Protein AF-A0AA88HV60-F1 (afdb_monomer_lite)

Sequence (244 aa):
MTLCMKKEEFLSCKTNKGRFLKLLGNHLEAVGFRIFHSEGDADVLIVEKAVEAASLTDTFVVADDTDILVLLISRSDSRSGRLYFSPEAKFGGTSSAWDISEMKQKLGTDVSNLIPFCHAVLGCDTTSHLYGIGKGKAVQLLLSNKSFRNSAAIFGDKLASLDDIVAAGERALLILYGCPDVSNLDTARKLIFHRKVSTATTFVHPQELPPTQAAAKYHSLRVYCQVQIWLGNPVDPLRLGWKL

pLDDT: mean 92.8, std 6.53, range [61.22, 98.62]

Foldseek 3Di:
DDDPDDPVVQCVDPVSVVVVVVVVCVVCVVVPDDDDDDPDDCLLVLLVVQLVVQQPDAGEDEAPDPSNLLLNLQPHDLPGHWYWYWYDADVPGDIDIDTSSVVCVVLDNLLSNLSLLLDLLCDDPQFDHQPPFDSVLLSVCCVPPPLLSVLSVLLLDPPRDLVSLLVSLQCNLCVSLVNNPDPGQVRQQVVVVVVCVVPDPDDDDSSNGRDHSVVSSLRSLSSSQSSCVSVVNHDDCVVSVDDD

Organism: Artemia franciscana (NCBI:txid6661)

Radius of gyration: 21.0 Å; chains: 1; bounding box: 50×50×53 Å

Structure (mmCIF, N/CA/C/O backbone):
data_AF-A0AA88HV60-F1
#
_entry.id   AF-A0AA88HV60-F1
#
loop_
_atom_site.group_PDB
_atom_site.id
_atom_site.type_symbol
_atom_site.label_atom_id
_atom_site.label_alt_id
_atom_site.label_comp_id
_atom_site.label_asym_id
_atom_site.label_entity_id
_atom_site.label_seq_id
_atom_site.pdbx_PDB_ins_code
_atom_site.Cartn_x
_atom_site.Cartn_y
_atom_site.Cartn_z
_atom_site.occupancy
_atom_site.B_iso_or_equiv
_atom_site.auth_seq_id
_atom_site.auth_comp_id
_atom_site.auth_asym_id
_atom_site.auth_atom_id
_atom_site.pdbx_PDB_model_num
ATOM 1 N N . MET A 1 1 ? -11.666 -26.366 26.605 1.00 61.22 1 MET A N 1
ATOM 2 C CA . MET A 1 1 ? -11.814 -27.171 25.373 1.00 61.22 1 MET A CA 1
ATOM 3 C C . MET A 1 1 ? -10.418 -27.541 24.912 1.00 61.22 1 MET A C 1
ATOM 5 O O . MET A 1 1 ? -9.628 -26.638 24.679 1.00 61.22 1 MET A O 1
ATOM 9 N N . THR A 1 2 ? -10.091 -28.828 24.860 1.00 76.38 2 THR A N 1
ATOM 10 C CA . THR A 1 2 ? -8.770 -29.290 24.407 1.00 76.38 2 THR A CA 1
ATOM 11 C C . THR A 1 2 ? -8.864 -29.607 22.920 1.00 76.38 2 THR A C 1
ATOM 13 O O . THR A 1 2 ? -9.743 -30.364 22.516 1.00 76.38 2 THR A O 1
ATOM 16 N N . LEU A 1 3 ? -8.013 -28.991 22.097 1.00 77.38 3 LEU A N 1
ATOM 17 C CA . LEU A 1 3 ? -7.958 -29.283 20.664 1.00 77.38 3 LEU A CA 1
ATOM 18 C C . LEU A 1 3 ? -7.313 -30.659 20.450 1.00 77.38 3 LEU A C 1
ATOM 20 O O . LEU A 1 3 ? -6.218 -30.909 20.943 1.00 77.38 3 LEU A O 1
ATOM 24 N N . CYS A 1 4 ? -7.975 -31.539 19.697 1.00 86.50 4 CYS A N 1
ATOM 25 C CA . CYS A 1 4 ? -7.445 -32.860 19.328 1.00 86.50 4 CYS A CA 1
ATOM 26 C C . CYS A 1 4 ? -6.566 -32.834 18.061 1.00 86.50 4 CYS A C 1
ATOM 28 O O . CYS A 1 4 ? -6.194 -33.885 17.552 1.00 86.50 4 CYS A O 1
ATOM 30 N N . MET A 1 5 ? -6.267 -31.647 17.532 1.00 90.62 5 MET A N 1
ATOM 31 C CA . MET A 1 5 ? -5.465 -31.426 16.325 1.00 90.62 5 MET A CA 1
ATOM 32 C C . MET A 1 5 ? -4.491 -30.268 16.546 1.00 90.62 5 MET A C 1
ATOM 34 O O . MET A 1 5 ? -4.629 -29.509 17.512 1.00 90.62 5 MET A O 1
ATOM 38 N N . LYS A 1 6 ? -3.517 -30.112 15.645 1.00 92.94 6 LYS A N 1
ATOM 39 C CA . LYS A 1 6 ? -2.559 -29.000 15.709 1.00 92.94 6 LYS A CA 1
ATOM 40 C C . LYS A 1 6 ? -3.267 -27.660 15.497 1.00 92.94 6 LYS A C 1
ATOM 42 O O . LYS A 1 6 ? -4.254 -27.571 14.764 1.00 92.94 6 LYS A O 1
ATOM 47 N N . LYS A 1 7 ? -2.744 -26.602 16.122 1.00 90.06 7 LYS A N 1
ATOM 48 C CA . LYS A 1 7 ? -3.296 -25.241 16.029 1.00 90.06 7 LYS A CA 1
ATOM 49 C C . LYS A 1 7 ? -3.367 -24.766 14.577 1.00 90.06 7 LYS A C 1
ATOM 51 O O . LYS A 1 7 ? -4.380 -24.208 14.164 1.00 90.06 7 LYS A O 1
ATOM 56 N N . GLU A 1 8 ? -2.309 -24.996 13.810 1.00 91.94 8 GLU A N 1
ATOM 57 C CA . GLU A 1 8 ? -2.184 -24.552 12.420 1.00 91.94 8 GLU A CA 1
ATOM 58 C C . GLU A 1 8 ? -3.242 -25.225 11.540 1.00 91.94 8 GLU A C 1
ATOM 60 O O . GLU A 1 8 ? -3.919 -24.565 10.756 1.00 91.94 8 GLU A O 1
ATOM 65 N N . GLU A 1 9 ? -3.448 -26.528 11.739 1.00 91.50 9 GLU A N 1
ATOM 66 C CA . GLU A 1 9 ? -4.464 -27.311 11.036 1.00 91.50 9 GLU A CA 1
ATOM 67 C C . GLU A 1 9 ? -5.875 -26.815 11.376 1.00 91.50 9 GLU A C 1
ATOM 69 O O . GLU A 1 9 ? -6.673 -26.534 10.479 1.00 91.50 9 GLU A O 1
ATOM 74 N N . PHE A 1 10 ? -6.156 -26.588 12.662 1.00 92.38 10 PHE A N 1
ATOM 75 C CA . PHE A 1 10 ? -7.434 -26.041 13.107 1.00 92.38 10 PHE A CA 1
ATOM 76 C C . PHE A 1 10 ? -7.733 -24.669 12.483 1.00 92.38 10 PHE A C 1
ATOM 78 O O . PHE A 1 10 ? -8.837 -24.453 11.980 1.00 92.38 10 PHE A O 1
ATOM 85 N N . LEU A 1 11 ? -6.758 -23.753 12.492 1.00 90.56 11 LEU A N 1
ATOM 86 C CA . LEU A 1 11 ? -6.916 -22.386 11.982 1.00 90.56 11 LEU A CA 1
ATOM 87 C C . LEU A 1 11 ? -6.928 -22.303 10.449 1.00 90.56 11 LEU A C 1
ATOM 89 O O . LEU A 1 11 ? -7.475 -21.342 9.906 1.00 90.56 11 LEU A O 1
ATOM 93 N N . SER A 1 12 ? -6.379 -23.301 9.751 1.00 90.94 12 SER A N 1
ATOM 94 C CA . SER A 1 12 ? -6.452 -23.397 8.287 1.00 90.94 12 SER A CA 1
ATOM 95 C C . SER A 1 12 ? -7.867 -23.717 7.778 1.00 90.94 12 SER A C 1
ATOM 97 O O . SER A 1 12 ? -8.246 -23.321 6.674 1.00 90.94 12 SER A O 1
ATOM 99 N N . CYS A 1 13 ? -8.693 -24.379 8.596 1.00 93.06 13 CYS A N 1
ATOM 100 C CA . CYS A 1 13 ? -10.084 -24.670 8.266 1.00 93.06 13 CYS A CA 1
ATOM 101 C C . CYS A 1 13 ? -10.966 -23.426 8.463 1.00 93.06 13 CYS A C 1
ATOM 103 O O . CYS A 1 13 ? -11.217 -22.997 9.593 1.00 93.06 13 CYS A O 1
ATOM 105 N N . LYS A 1 14 ? -11.509 -22.878 7.364 1.00 91.12 14 LYS A N 1
ATOM 106 C CA . LYS A 1 14 ? -12.358 -21.667 7.372 1.00 91.12 14 LYS A CA 1
ATOM 107 C C . LYS A 1 14 ? -13.525 -21.757 8.363 1.00 91.12 14 LYS A C 1
ATOM 109 O O . LYS A 1 14 ? -13.780 -20.807 9.098 1.00 91.12 14 LYS A O 1
ATOM 114 N N . THR A 1 15 ? -14.206 -22.903 8.428 1.00 93.38 15 THR A N 1
ATOM 115 C CA . THR A 1 15 ? -15.338 -23.115 9.346 1.00 93.38 15 THR A CA 1
ATOM 116 C C . THR A 1 15 ? -14.897 -23.109 10.809 1.00 93.38 15 THR A C 1
ATOM 118 O O . THR A 1 15 ? -15.552 -22.484 11.643 1.00 93.38 15 THR A O 1
ATOM 121 N N . ASN A 1 16 ? -13.782 -23.771 11.128 1.00 92.81 16 ASN A N 1
ATOM 122 C CA . ASN A 1 16 ? -13.236 -23.809 12.486 1.00 92.81 16 ASN A CA 1
ATOM 123 C C . ASN A 1 16 ? -12.757 -22.426 12.924 1.00 92.81 16 ASN A C 1
ATOM 125 O O . ASN A 1 16 ? -13.133 -21.970 14.004 1.00 92.81 16 ASN A O 1
ATOM 129 N N . LYS A 1 17 ? -12.010 -21.729 12.058 1.00 91.19 17 LYS A N 1
ATOM 130 C CA . LYS A 1 17 ? -11.569 -20.348 12.282 1.00 91.19 17 LYS A CA 1
ATOM 131 C C . LYS A 1 17 ? -12.760 -19.426 12.547 1.00 91.19 17 LYS A C 1
ATOM 133 O O . LYS A 1 17 ? -12.764 -18.728 13.554 1.00 91.19 17 LYS A O 1
ATOM 138 N N . GLY A 1 18 ? -13.804 -19.481 11.716 1.00 91.81 18 GLY A N 1
ATOM 139 C CA . GLY A 1 18 ? -15.013 -18.670 11.902 1.00 91.81 18 GLY A CA 1
ATOM 140 C C . GLY A 1 18 ? -15.737 -18.954 13.223 1.00 91.81 18 GLY A C 1
ATOM 141 O O . GLY A 1 18 ? -16.092 -18.028 13.951 1.00 91.81 18 GLY A O 1
ATOM 142 N N . ARG A 1 19 ? -15.905 -20.233 13.588 1.00 93.19 19 ARG A N 1
ATOM 143 C CA . ARG A 1 19 ? -16.505 -20.623 14.879 1.00 93.19 19 ARG A CA 1
ATOM 144 C C . ARG A 1 19 ? -15.676 -20.143 16.067 1.00 93.19 19 ARG A C 1
ATOM 146 O O . ARG A 1 19 ? -16.245 -19.662 17.042 1.00 93.19 19 ARG A O 1
ATOM 153 N N . PHE A 1 20 ? -14.355 -20.263 15.980 1.00 93.31 20 PHE A N 1
ATOM 154 C CA . PHE A 1 20 ? -13.443 -19.803 17.020 1.00 93.31 20 PHE A CA 1
ATOM 155 C C . PHE A 1 20 ? -13.500 -18.285 17.201 1.00 93.31 20 PHE A C 1
ATOM 157 O O . PHE A 1 20 ? -13.645 -17.829 18.330 1.00 93.31 20 PHE A O 1
ATOM 164 N N . LEU A 1 21 ? -13.466 -17.512 16.110 1.00 93.31 21 LEU A N 1
ATOM 165 C CA . LEU A 1 21 ? -13.577 -16.051 16.165 1.00 93.31 21 LEU A CA 1
ATOM 166 C C . LEU A 1 21 ? -14.895 -15.603 16.806 1.00 93.31 21 LEU A C 1
ATOM 168 O O . LEU A 1 21 ? -14.885 -14.702 17.639 1.00 93.31 21 LEU A O 1
ATOM 172 N N . LYS A 1 22 ? -16.013 -16.268 16.486 1.00 94.56 22 LYS A N 1
ATOM 173 C CA . LYS A 1 22 ? -17.309 -15.994 17.124 1.00 94.56 22 LYS A CA 1
ATOM 174 C C . LYS A 1 22 ? -17.298 -16.324 18.618 1.00 94.56 22 LYS A C 1
ATOM 176 O O . LYS A 1 22 ? -17.794 -15.548 19.423 1.00 94.56 22 LYS A O 1
ATOM 181 N N . LEU A 1 23 ? -16.729 -17.470 18.997 1.00 95.62 23 LEU A N 1
ATOM 182 C CA . LEU A 1 23 ? -16.621 -17.868 20.402 1.00 95.62 23 LEU A CA 1
ATOM 183 C C . LEU A 1 23 ? -15.760 -16.882 21.203 1.00 95.62 23 LEU A C 1
ATOM 185 O O . LEU A 1 23 ? -16.156 -16.485 22.296 1.00 95.62 23 LEU A O 1
ATOM 189 N N . LEU A 1 24 ? -14.609 -16.482 20.656 1.00 95.62 24 LEU A N 1
ATOM 190 C CA . LEU A 1 24 ? -13.718 -15.505 21.277 1.00 95.62 24 LEU A CA 1
ATOM 191 C C . LEU A 1 24 ? -14.393 -14.133 21.391 1.00 95.62 24 LEU A C 1
ATOM 193 O O . LEU A 1 24 ? -14.353 -13.539 22.463 1.00 95.62 24 LEU A O 1
ATOM 197 N N . GLY A 1 25 ? -15.055 -13.672 20.325 1.00 96.38 25 GLY A N 1
ATOM 198 C CA . GLY A 1 25 ? -15.815 -12.421 20.320 1.00 96.38 25 GLY A CA 1
ATOM 199 C C . GLY A 1 25 ? -16.864 -12.388 21.428 1.00 96.38 25 GLY A C 1
ATOM 200 O O . GLY A 1 25 ? -16.797 -11.528 22.298 1.00 96.38 25 GLY A O 1
ATOM 201 N N . ASN A 1 26 ? -17.733 -13.402 21.489 1.00 97.12 26 ASN A N 1
ATOM 202 C CA . ASN A 1 26 ? -18.755 -13.514 22.535 1.00 97.12 26 ASN A CA 1
ATOM 203 C C . ASN A 1 26 ? -18.158 -13.498 23.954 1.00 97.12 26 ASN A C 1
ATOM 205 O O . ASN A 1 26 ? -18.748 -12.938 24.876 1.00 97.12 26 ASN A O 1
ATOM 209 N N . HIS A 1 27 ? -17.006 -14.148 24.155 1.00 97.38 27 HIS A N 1
ATOM 210 C CA . HIS A 1 27 ? -16.337 -14.163 25.455 1.00 97.38 27 HIS A CA 1
ATOM 211 C C . HIS A 1 27 ? -15.814 -12.776 25.845 1.00 97.38 27 HIS A C 1
ATOM 213 O O . HIS A 1 27 ? -15.989 -12.359 26.988 1.00 97.38 27 HIS A O 1
ATOM 219 N N . LEU A 1 28 ? -15.203 -12.059 24.900 1.00 97.62 28 LEU A N 1
ATOM 220 C CA . LEU A 1 28 ? -14.693 -10.708 25.122 1.00 97.62 28 LEU A CA 1
ATOM 221 C C . LEU A 1 28 ? -15.831 -9.703 25.360 1.00 97.62 28 LEU A C 1
ATOM 223 O O . LEU A 1 28 ? -15.730 -8.866 26.256 1.00 97.62 28 LEU A O 1
ATOM 227 N N . GLU A 1 29 ? -16.940 -9.825 24.632 1.00 97.81 29 GLU A N 1
ATOM 228 C CA . GLU A 1 29 ? -18.147 -9.023 24.869 1.00 97.81 29 GLU A CA 1
ATOM 229 C C . GLU A 1 29 ? -18.729 -9.265 26.263 1.00 97.81 29 GLU A C 1
ATOM 231 O O . GLU A 1 29 ? -19.081 -8.316 26.963 1.00 97.81 29 GLU A O 1
ATOM 236 N N . ALA A 1 30 ? -18.766 -10.524 26.715 1.00 97.69 30 ALA A N 1
ATOM 237 C CA . ALA A 1 30 ? -19.263 -10.877 28.044 1.00 97.69 30 ALA A CA 1
ATOM 238 C C . ALA A 1 30 ? -18.435 -10.266 29.191 1.00 97.69 30 ALA A C 1
ATOM 240 O O . ALA A 1 30 ? -18.968 -10.076 30.283 1.00 97.69 30 ALA A O 1
ATOM 241 N N . VAL A 1 31 ? -17.159 -9.941 28.957 1.00 97.81 31 VAL A N 1
ATOM 242 C CA . VAL A 1 31 ? -16.295 -9.239 29.927 1.00 97.81 31 VAL A CA 1
ATOM 243 C C . VAL A 1 31 ? -16.195 -7.728 29.664 1.00 97.81 31 VAL A C 1
ATOM 245 O O . VAL A 1 31 ? -15.401 -7.046 30.308 1.00 97.81 31 VAL A O 1
ATOM 248 N N . GLY A 1 32 ? -17.022 -7.186 28.761 1.00 97.50 32 GLY A N 1
ATOM 249 C CA . GLY A 1 32 ? -17.210 -5.746 28.559 1.00 97.50 32 GLY A CA 1
ATOM 250 C C . GLY A 1 32 ? -16.419 -5.116 27.410 1.00 97.50 32 GLY A C 1
ATOM 251 O O . GLY A 1 32 ? -16.469 -3.895 27.252 1.00 97.50 32 GLY A O 1
ATOM 252 N N . PHE A 1 33 ? -15.709 -5.897 26.590 1.00 96.88 33 PHE A N 1
ATOM 253 C CA . PHE A 1 33 ? -15.072 -5.364 25.382 1.00 96.88 33 PHE A CA 1
ATOM 254 C C . PHE A 1 33 ? -16.095 -5.143 24.268 1.00 96.88 33 PHE A C 1
ATOM 256 O O . PHE A 1 33 ? -17.050 -5.898 24.112 1.00 96.88 33 PHE A O 1
ATOM 263 N N . ARG A 1 34 ? -15.865 -4.124 23.437 1.00 96.00 34 ARG A N 1
ATOM 264 C CA . ARG A 1 34 ? -16.588 -3.975 22.169 1.00 96.00 34 ARG A CA 1
ATOM 265 C C . ARG A 1 34 ? -15.845 -4.745 21.089 1.00 96.00 34 ARG A C 1
ATOM 267 O O . ARG A 1 34 ? -14.653 -4.511 20.897 1.00 96.00 34 ARG A O 1
ATOM 274 N N . ILE A 1 35 ? -16.547 -5.627 20.389 1.00 96.44 35 ILE A N 1
ATOM 275 C CA . ILE A 1 35 ? -15.979 -6.453 19.326 1.00 96.44 35 ILE A CA 1
ATOM 276 C C . ILE A 1 35 ? -16.578 -6.047 17.984 1.00 96.44 35 ILE A C 1
ATOM 278 O O . ILE A 1 35 ? -17.770 -5.776 17.864 1.00 96.44 35 ILE A O 1
ATOM 282 N N . PHE A 1 36 ? -15.723 -5.995 16.966 1.00 95.38 36 PHE A N 1
ATOM 283 C CA . PHE A 1 36 ? -16.105 -5.719 15.588 1.00 95.38 36 PHE A CA 1
ATOM 284 C C . PHE A 1 36 ? -15.599 -6.855 14.701 1.00 95.38 36 PHE A C 1
ATOM 286 O O . PHE A 1 36 ? -14.473 -7.326 14.866 1.00 95.38 36 PHE A O 1
ATOM 293 N N . HIS A 1 37 ? -16.431 -7.298 13.763 1.00 93.00 37 HIS A N 1
ATOM 294 C CA . HIS A 1 37 ? -16.101 -8.369 12.828 1.00 93.00 37 HIS A CA 1
ATOM 295 C C . HIS A 1 37 ? -16.019 -7.813 11.402 1.00 93.00 37 HIS A C 1
ATOM 297 O O . HIS A 1 37 ? -16.928 -7.108 10.971 1.00 93.00 37 HIS A O 1
ATOM 303 N N . SER A 1 38 ? -14.946 -8.152 10.681 1.00 91.31 38 SER A N 1
ATOM 304 C CA . SER A 1 38 ? -14.813 -7.915 9.237 1.00 91.31 38 SER A CA 1
ATOM 305 C C . SER A 1 38 ? -15.179 -9.183 8.461 1.00 91.31 38 SER A C 1
ATOM 307 O O . SER A 1 38 ? -14.924 -10.295 8.931 1.00 91.31 38 SER A O 1
ATOM 309 N N . GLU A 1 39 ? -15.769 -9.030 7.273 1.00 85.38 39 GLU A N 1
ATOM 310 C CA . GLU A 1 39 ? -16.042 -10.149 6.358 1.00 85.38 39 GLU A CA 1
ATOM 311 C C . GLU A 1 39 ? -14.770 -10.678 5.678 1.00 85.38 39 GLU A C 1
ATOM 313 O O . GLU A 1 39 ? -14.712 -11.841 5.273 1.00 85.38 39 GLU A O 1
ATOM 318 N N . GLY A 1 40 ? -13.747 -9.830 5.568 1.00 85.12 40 GLY A N 1
ATOM 319 C CA . GLY A 1 40 ? -12.475 -10.146 4.937 1.00 85.12 40 GLY A CA 1
ATOM 320 C C . GLY A 1 40 ? -11.311 -9.679 5.795 1.00 85.12 40 GLY A C 1
ATOM 321 O O . GLY A 1 40 ? -11.243 -9.971 6.989 1.00 85.12 40 GLY A O 1
ATOM 322 N N . ASP A 1 41 ? -10.391 -8.964 5.162 1.00 87.69 41 ASP A N 1
ATOM 323 C CA . ASP A 1 41 ? -9.292 -8.322 5.862 1.00 87.69 41 ASP A CA 1
ATOM 324 C C . ASP A 1 41 ? -9.803 -7.275 6.874 1.00 87.69 41 ASP A C 1
ATOM 326 O O . ASP A 1 41 ? -10.828 -6.620 6.644 1.00 87.69 41 ASP A O 1
ATOM 330 N N . ALA A 1 42 ? -9.155 -7.171 8.035 1.00 92.44 42 ALA A N 1
ATOM 331 C CA . ALA A 1 42 ? -9.628 -6.336 9.138 1.00 92.44 42 ALA A CA 1
ATOM 332 C C . ALA A 1 42 ? -8.992 -4.940 9.161 1.00 92.44 42 ALA A C 1
ATOM 334 O O . ALA A 1 42 ? -9.460 -4.093 9.923 1.00 92.44 42 ALA A O 1
ATOM 335 N N . ASP A 1 43 ? -7.981 -4.670 8.336 1.00 94.31 43 ASP A N 1
ATOM 336 C CA . ASP A 1 43 ? -7.113 -3.506 8.504 1.00 94.31 43 ASP A CA 1
ATOM 337 C C . ASP A 1 43 ? -7.861 -2.186 8.364 1.00 94.31 43 ASP A C 1
ATOM 339 O O . ASP A 1 43 ? -7.749 -1.288 9.202 1.00 94.31 43 ASP A O 1
ATOM 343 N N . VAL A 1 44 ? -8.701 -2.090 7.331 1.00 93.31 44 VAL A N 1
ATOM 344 C CA . VAL A 1 44 ? -9.527 -0.900 7.091 1.00 93.31 44 VAL A CA 1
ATOM 345 C C . VAL A 1 44 ? -10.502 -0.682 8.246 1.00 93.31 44 VAL A C 1
ATOM 347 O O . VAL A 1 44 ? -10.617 0.441 8.733 1.00 93.31 44 VAL A O 1
ATOM 350 N N . LEU A 1 45 ? -11.145 -1.747 8.738 1.00 95.31 45 LEU A N 1
ATOM 351 C CA . LEU A 1 45 ? -12.097 -1.664 9.848 1.00 95.31 45 LEU A CA 1
ATOM 352 C C . LEU A 1 45 ? -11.409 -1.243 11.155 1.00 95.31 45 LEU A C 1
ATOM 354 O O . LEU A 1 45 ? -11.963 -0.438 11.904 1.00 95.31 45 LEU A O 1
ATOM 358 N N . ILE A 1 46 ? -10.199 -1.748 11.422 1.00 95.75 46 ILE A N 1
ATOM 359 C CA . ILE A 1 46 ? -9.388 -1.349 12.580 1.00 95.75 46 ILE A CA 1
ATOM 360 C C . ILE A 1 46 ? -9.104 0.152 12.520 1.00 95.75 46 ILE A C 1
ATOM 362 O O . ILE A 1 46 ? -9.355 0.861 13.495 1.00 95.75 46 ILE A O 1
ATOM 366 N N . VAL A 1 47 ? -8.631 0.656 11.376 1.00 95.12 47 VAL A N 1
ATOM 367 C CA . VAL A 1 47 ? -8.323 2.084 11.212 1.00 95.12 47 VAL A CA 1
ATOM 368 C C . VAL A 1 47 ? -9.576 2.951 11.297 1.00 95.12 47 VAL A C 1
ATOM 370 O O . VAL A 1 47 ? -9.548 3.989 11.953 1.00 95.12 47 VAL A O 1
ATOM 373 N N . GLU A 1 48 ? -10.691 2.535 10.698 1.00 94.12 48 GLU A N 1
ATOM 374 C CA . GLU A 1 48 ? -11.963 3.261 10.795 1.00 94.12 48 GLU A CA 1
ATOM 375 C C . GLU A 1 48 ? -12.446 3.379 12.240 1.00 94.12 48 GLU A C 1
ATOM 377 O O . GLU A 1 48 ? -12.783 4.478 12.685 1.00 94.12 48 GLU A O 1
ATOM 382 N N . LYS A 1 49 ? -12.413 2.280 13.002 1.00 95.62 49 LYS A N 1
ATOM 383 C CA . LYS A 1 49 ? -12.805 2.292 1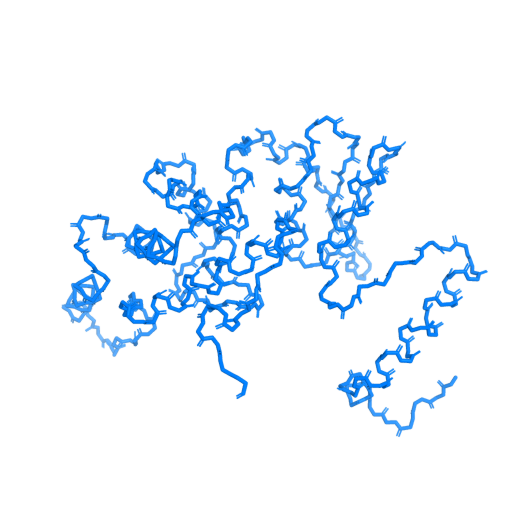4.417 1.00 95.62 49 LYS A CA 1
ATOM 384 C C . LYS A 1 49 ? -11.839 3.077 15.288 1.00 95.62 49 LYS A C 1
ATOM 386 O O . LYS A 1 49 ? -12.283 3.744 16.221 1.00 95.62 49 LYS A O 1
ATOM 391 N N . ALA A 1 50 ? -10.551 3.055 14.968 1.00 95.12 50 ALA A N 1
ATOM 392 C CA . ALA A 1 50 ? -9.559 3.861 15.660 1.00 95.12 50 ALA A CA 1
ATOM 393 C C . ALA A 1 50 ? -9.768 5.364 15.429 1.00 95.12 50 ALA A C 1
ATOM 395 O O . ALA A 1 50 ? -9.704 6.136 16.380 1.00 95.12 50 ALA A O 1
ATOM 396 N N . VAL A 1 51 ? -10.063 5.786 14.195 1.00 93.50 51 VAL A N 1
ATOM 397 C CA . VAL A 1 51 ? -10.359 7.194 13.875 1.00 93.50 51 VAL A CA 1
ATOM 398 C C . VAL A 1 51 ? -11.677 7.640 14.518 1.00 93.50 51 VAL A C 1
ATOM 400 O O . VAL A 1 51 ? -11.737 8.729 15.088 1.00 93.50 51 VAL A O 1
ATOM 403 N N . GLU A 1 52 ? -12.714 6.795 14.495 1.00 93.25 52 GLU A N 1
ATOM 404 C CA . GLU A 1 52 ? -13.981 7.048 15.196 1.00 93.25 52 GLU A CA 1
ATOM 405 C C . GLU A 1 52 ? -13.747 7.241 16.703 1.00 93.25 52 GLU A C 1
ATOM 407 O O . GLU A 1 52 ? -14.188 8.237 17.277 1.00 93.25 52 GLU A O 1
ATOM 412 N N . ALA A 1 53 ? -12.995 6.340 17.341 1.00 93.69 53 ALA A N 1
ATOM 413 C CA . ALA A 1 53 ? -12.667 6.432 18.762 1.00 93.69 53 ALA A CA 1
ATOM 414 C C . ALA A 1 53 ? -11.806 7.664 19.089 1.00 93.69 53 ALA A C 1
ATOM 416 O O . ALA A 1 53 ? -12.095 8.362 20.064 1.00 93.69 53 ALA A O 1
ATOM 417 N N . ALA A 1 54 ? -10.825 7.986 18.238 1.00 93.75 54 ALA A N 1
ATOM 418 C CA . ALA A 1 54 ? -9.951 9.148 18.391 1.00 93.75 54 ALA A CA 1
ATOM 419 C C . ALA A 1 54 ? -10.723 10.472 18.388 1.00 93.75 54 ALA A C 1
ATOM 421 O O . ALA A 1 54 ? -10.287 11.439 19.003 1.00 93.75 54 ALA A O 1
ATOM 422 N N . SER A 1 55 ? -11.890 10.537 17.740 1.00 90.38 55 SER A N 1
ATOM 423 C CA . SER A 1 55 ? -12.750 11.729 17.792 1.00 90.38 55 SER A CA 1
ATOM 424 C C . SER A 1 55 ? -13.352 11.999 19.180 1.00 90.38 55 SER A C 1
ATOM 426 O O . SER A 1 55 ? -13.781 13.119 19.454 1.00 90.38 55 SER A O 1
ATOM 428 N N . LEU A 1 56 ? -13.368 10.992 20.059 1.00 91.50 56 LEU A N 1
ATOM 429 C CA . LEU A 1 56 ? -13.970 11.049 21.392 1.00 91.50 56 LEU A CA 1
ATOM 430 C C . LEU A 1 56 ? -12.928 11.008 22.514 1.00 91.50 56 LEU A C 1
ATOM 432 O O . LEU A 1 56 ? -13.138 11.602 23.571 1.00 91.50 56 LEU A O 1
ATOM 436 N N . THR A 1 57 ? -11.832 10.274 22.322 1.00 91.94 57 THR A N 1
ATOM 437 C CA . THR A 1 57 ? -10.812 10.058 23.351 1.00 91.94 57 THR A CA 1
ATOM 438 C C . THR A 1 57 ? -9.463 9.700 22.737 1.00 91.94 57 THR A C 1
ATOM 440 O O . THR A 1 57 ? -9.403 9.151 21.638 1.00 91.94 57 THR A O 1
ATOM 443 N N . ASP A 1 58 ? -8.379 9.970 23.463 1.00 93.19 58 ASP A N 1
ATOM 444 C CA . ASP A 1 58 ? -7.035 9.560 23.061 1.00 93.19 58 ASP A CA 1
ATOM 445 C C . ASP A 1 58 ? -7.013 8.044 22.812 1.00 93.19 58 ASP A C 1
ATOM 447 O O . ASP A 1 58 ? -7.361 7.242 23.680 1.00 93.19 58 ASP A O 1
ATOM 451 N N . THR A 1 59 ? -6.635 7.650 21.598 1.00 94.50 59 THR A N 1
ATOM 452 C CA . THR A 1 59 ? -6.784 6.275 21.115 1.00 94.50 59 THR A CA 1
ATOM 453 C C . THR A 1 59 ? -5.435 5.693 20.718 1.00 94.50 59 THR A C 1
ATOM 455 O O . THR A 1 59 ? -4.668 6.304 19.976 1.00 94.50 59 THR A O 1
ATOM 458 N N . PHE A 1 60 ? -5.164 4.476 21.189 1.00 94.94 60 PHE A N 1
ATOM 459 C CA . PHE A 1 60 ? -3.995 3.686 20.813 1.00 94.94 60 PHE A CA 1
ATOM 460 C C . PHE A 1 60 ? -4.428 2.512 19.940 1.00 94.94 60 PHE A C 1
ATOM 462 O O . PHE A 1 60 ? -5.310 1.740 20.316 1.00 94.94 60 PHE A O 1
ATOM 469 N N . VAL A 1 61 ? -3.772 2.358 18.796 1.00 95.62 61 VAL A N 1
ATOM 470 C CA . VAL A 1 61 ? -3.898 1.191 17.927 1.00 95.62 61 VAL A CA 1
ATOM 471 C C . VAL A 1 61 ? -2.705 0.291 18.173 1.00 95.62 61 VAL A C 1
ATOM 473 O O . VAL A 1 61 ? -1.566 0.702 17.945 1.00 95.62 61 VAL A O 1
ATOM 476 N N . VAL A 1 62 ? -2.976 -0.925 18.645 1.00 94.25 62 VAL A N 1
ATOM 477 C CA . VAL A 1 62 ? -1.953 -1.946 18.865 1.00 94.25 62 VAL A CA 1
ATOM 478 C C . VAL A 1 62 ? -1.999 -2.952 17.725 1.00 94.25 62 VAL A C 1
ATOM 480 O O . VAL A 1 62 ? -2.981 -3.681 17.601 1.00 94.25 62 VAL A O 1
ATOM 483 N N . ALA A 1 63 ? -0.963 -2.970 16.889 1.00 93.00 63 ALA A N 1
ATOM 484 C CA . ALA A 1 63 ? -0.809 -3.939 15.806 1.00 93.00 63 ALA A CA 1
ATOM 485 C C . ALA A 1 63 ? 0.651 -4.011 15.339 1.00 93.00 63 ALA A C 1
ATOM 487 O O . ALA A 1 63 ? 1.356 -3.007 15.348 1.00 93.00 63 ALA A O 1
ATOM 488 N N . ASP A 1 64 ? 1.081 -5.186 14.881 1.00 90.69 64 ASP A N 1
ATOM 489 C CA . ASP A 1 64 ? 2.404 -5.379 14.265 1.00 90.69 64 ASP A CA 1
ATOM 490 C C . ASP A 1 64 ? 2.387 -5.197 12.741 1.00 90.69 64 ASP A C 1
ATOM 492 O O . ASP A 1 64 ? 3.441 -5.102 12.105 1.00 90.69 64 ASP A O 1
ATOM 496 N N . ASP A 1 65 ? 1.194 -5.143 12.149 1.00 90.38 65 ASP A N 1
ATOM 497 C CA . ASP A 1 65 ? 1.040 -5.020 10.711 1.00 90.38 65 ASP A CA 1
ATOM 498 C C . ASP A 1 65 ? 1.395 -3.606 10.222 1.00 90.38 65 ASP A C 1
ATOM 500 O O . ASP A 1 65 ? 0.950 -2.587 10.760 1.00 90.38 65 ASP A O 1
ATOM 504 N N . THR A 1 66 ? 2.207 -3.544 9.167 1.00 90.62 66 THR A N 1
ATOM 505 C CA . THR A 1 66 ? 2.604 -2.279 8.538 1.00 90.62 66 THR A CA 1
ATOM 506 C C . THR A 1 66 ? 1.437 -1.635 7.794 1.00 90.62 66 THR A C 1
ATOM 508 O O . THR A 1 66 ? 1.395 -0.406 7.683 1.00 90.62 66 THR A O 1
ATOM 511 N N . ASP A 1 67 ? 0.486 -2.433 7.311 1.00 93.38 67 ASP A N 1
ATOM 512 C CA . ASP A 1 67 ? -0.689 -1.970 6.574 1.00 93.38 67 ASP A CA 1
ATOM 513 C C . ASP A 1 67 ? -1.531 -1.040 7.461 1.00 93.38 67 ASP A C 1
ATOM 515 O O . ASP A 1 67 ? -1.943 0.036 7.023 1.00 93.38 67 ASP A O 1
ATOM 519 N N . ILE A 1 68 ? -1.641 -1.352 8.757 1.00 95.44 68 ILE A N 1
ATOM 520 C CA . ILE A 1 68 ? -2.302 -0.505 9.759 1.00 95.44 68 ILE A CA 1
ATOM 521 C C . ILE A 1 68 ? -1.632 0.866 9.873 1.00 95.44 68 ILE A C 1
ATOM 523 O O . ILE A 1 68 ? -2.317 1.888 9.819 1.00 95.44 68 ILE A O 1
ATOM 527 N N . LEU A 1 69 ? -0.302 0.933 9.983 1.00 94.56 69 LEU A N 1
ATOM 528 C CA . LEU A 1 69 ? 0.416 2.212 10.060 1.00 94.56 69 LEU A CA 1
ATOM 529 C C . LEU A 1 69 ? 0.218 3.050 8.786 1.00 94.56 69 LEU A C 1
ATOM 531 O O . LEU A 1 69 ? -0.058 4.250 8.857 1.00 94.56 69 LEU A O 1
ATOM 535 N N . VAL A 1 70 ? 0.329 2.418 7.617 1.00 94.50 70 VAL A N 1
ATOM 536 C CA . VAL A 1 70 ? 0.106 3.037 6.297 1.00 94.50 70 VAL A CA 1
ATOM 537 C C . VAL A 1 70 ? -1.310 3.617 6.202 1.00 94.50 70 VAL A C 1
ATOM 539 O O . VAL A 1 70 ? -1.503 4.754 5.751 1.00 94.50 70 VAL A O 1
ATOM 542 N N . LEU A 1 71 ? -2.306 2.869 6.669 1.00 95.44 71 LEU A N 1
ATOM 543 C CA . LEU A 1 71 ? -3.704 3.286 6.692 1.00 95.44 71 LEU A CA 1
ATOM 544 C C . LEU A 1 71 ? -3.968 4.405 7.703 1.00 95.44 71 LEU A C 1
ATOM 546 O O . LEU A 1 71 ? -4.650 5.368 7.362 1.00 95.44 71 LEU A O 1
ATOM 550 N N . LEU A 1 72 ? -3.394 4.349 8.905 1.00 95.50 72 LEU A N 1
ATOM 551 C CA . LEU A 1 72 ? -3.526 5.409 9.912 1.00 95.50 72 LEU A CA 1
ATOM 552 C C . LEU A 1 72 ? -2.942 6.734 9.409 1.00 95.50 72 LEU A C 1
ATOM 554 O O . LEU A 1 72 ? -3.578 7.783 9.549 1.00 95.50 72 LEU A O 1
ATOM 558 N N . ILE A 1 73 ? -1.770 6.696 8.765 1.00 94.06 73 ILE A N 1
ATOM 559 C CA . ILE A 1 73 ? -1.143 7.887 8.176 1.00 94.06 73 ILE A CA 1
ATOM 560 C C . ILE A 1 73 ? -1.990 8.434 7.026 1.00 94.06 73 ILE A C 1
ATOM 562 O O . ILE A 1 73 ? -2.129 9.644 6.898 1.00 94.06 73 ILE A O 1
ATOM 566 N N . SER A 1 74 ? -2.596 7.597 6.190 1.00 93.00 74 SER A N 1
ATOM 567 C CA . SER A 1 74 ? -3.407 8.107 5.076 1.00 93.00 74 SER A CA 1
ATOM 568 C C . SER A 1 74 ? -4.787 8.607 5.515 1.00 93.00 74 SER A C 1
ATOM 570 O O . SER A 1 74 ? -5.202 9.680 5.084 1.00 93.00 74 SER A O 1
ATOM 572 N N . ARG A 1 75 ? -5.465 7.913 6.438 1.00 89.56 75 ARG A N 1
ATOM 573 C CA . ARG A 1 75 ? -6.894 8.128 6.736 1.00 89.56 75 ARG A CA 1
ATOM 574 C C . ARG A 1 75 ? -7.212 8.993 7.950 1.00 89.56 75 ARG A C 1
ATOM 576 O O . ARG A 1 75 ? -8.332 9.482 8.041 1.00 89.56 75 ARG A O 1
ATOM 583 N N . SER A 1 76 ? -6.285 9.191 8.884 1.00 87.00 76 SER A N 1
ATOM 584 C CA . SER A 1 76 ? -6.572 10.045 10.046 1.00 87.00 76 SER A CA 1
ATOM 585 C C . SER A 1 76 ? -6.732 11.513 9.637 1.00 87.00 76 SER A C 1
ATOM 587 O O . SER A 1 76 ? -5.974 12.023 8.813 1.00 87.00 76 SER A O 1
ATOM 589 N N . ASP A 1 77 ? -7.710 12.223 10.190 1.00 78.38 77 ASP A N 1
ATOM 590 C CA . ASP A 1 77 ? -7.784 13.678 10.017 1.00 78.38 77 ASP A CA 1
ATOM 591 C C . ASP A 1 77 ? -6.856 14.336 11.046 1.00 78.38 77 ASP A C 1
ATOM 593 O O . ASP A 1 77 ? -6.907 13.991 12.225 1.00 78.38 77 ASP A O 1
ATOM 597 N N . SER A 1 78 ? -6.050 15.316 10.631 1.00 67.81 78 SER A N 1
ATOM 598 C CA . SER A 1 78 ? -5.227 16.140 11.530 1.00 67.81 78 SER A CA 1
ATOM 599 C C . SER A 1 78 ? -6.047 16.900 12.582 1.00 67.81 78 SER A C 1
ATOM 601 O O . SER A 1 78 ? -5.476 17.444 13.524 1.00 67.81 78 SER A O 1
ATOM 603 N N . ARG A 1 79 ? -7.372 16.975 12.408 1.00 66.19 79 ARG A N 1
ATOM 604 C CA . ARG A 1 79 ? -8.331 17.554 13.362 1.00 66.19 79 ARG A CA 1
ATOM 605 C C . ARG A 1 79 ? -8.963 16.530 14.307 1.00 66.19 79 ARG A C 1
ATOM 607 O O . ARG A 1 79 ? -9.726 16.930 15.182 1.00 66.19 79 ARG A O 1
ATOM 614 N N . SER A 1 80 ? -8.689 15.238 14.119 1.00 68.88 80 SER A N 1
ATOM 615 C CA . SER A 1 80 ? -9.134 14.190 15.044 1.00 68.88 80 SER A CA 1
ATOM 616 C C . SER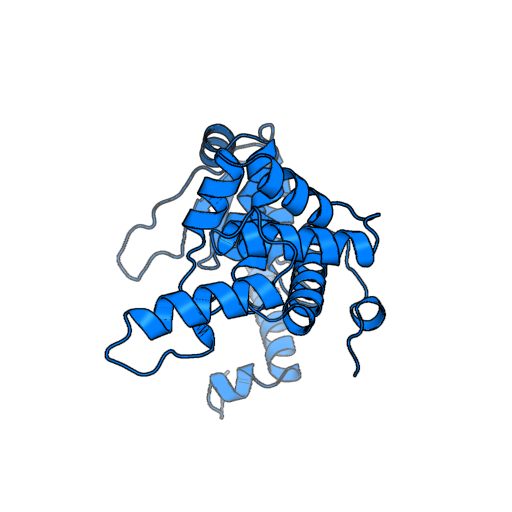 A 1 80 ? -8.412 14.334 16.386 1.00 68.88 80 SER A C 1
ATOM 618 O O . SER A 1 80 ? -7.356 14.966 16.465 1.00 68.88 80 SER A O 1
ATOM 620 N N . GLY A 1 81 ? -8.969 13.749 17.450 1.00 80.25 81 GLY A N 1
ATOM 621 C CA . GLY A 1 81 ? -8.236 13.628 18.709 1.00 80.25 81 GLY A CA 1
ATOM 622 C C . GLY A 1 81 ? -6.990 12.753 18.555 1.00 80.25 81 GLY A C 1
ATOM 623 O O . GLY A 1 81 ? -6.664 12.263 17.469 1.00 80.25 81 GLY A O 1
ATOM 624 N N . ARG A 1 82 ? -6.232 12.605 19.641 1.00 90.88 82 ARG A N 1
ATOM 625 C CA . ARG A 1 82 ? -4.891 12.019 19.572 1.00 90.88 82 ARG A CA 1
ATOM 626 C C . ARG A 1 82 ? -4.969 10.540 19.219 1.00 90.88 82 ARG A C 1
ATOM 628 O O . ARG A 1 82 ? -5.662 9.767 19.879 1.00 90.88 82 ARG A O 1
ATOM 635 N N . LEU A 1 83 ? -4.230 10.165 18.181 1.00 94.75 83 LEU A N 1
ATOM 636 C CA . LEU A 1 83 ? -4.190 8.813 17.651 1.00 94.75 83 LEU A CA 1
ATOM 637 C C . LEU A 1 83 ? -2.747 8.327 17.629 1.00 94.75 83 LEU A C 1
ATOM 639 O O . LEU A 1 83 ? -1.882 8.933 16.994 1.00 94.75 83 LEU A O 1
ATOM 643 N N . TYR A 1 84 ? -2.509 7.218 18.314 1.00 95.12 84 TYR A N 1
ATOM 644 C CA . TYR A 1 84 ? -1.194 6.619 18.464 1.00 95.12 84 TYR A CA 1
ATOM 645 C C . TYR A 1 84 ? -1.169 5.234 17.832 1.00 95.12 84 TYR A C 1
ATOM 647 O O . TYR A 1 84 ? -2.113 4.460 17.981 1.00 95.12 84 TYR A O 1
ATOM 655 N N . PHE A 1 85 ? -0.071 4.899 17.168 1.00 95.44 85 PHE A N 1
ATOM 656 C CA . PHE A 1 85 ? 0.223 3.537 16.733 1.00 95.44 85 PHE A CA 1
ATOM 657 C C . PHE A 1 85 ? 1.310 2.947 17.621 1.00 95.44 85 PHE A C 1
ATOM 659 O O . PHE A 1 85 ? 2.328 3.593 17.858 1.00 95.44 85 PHE A O 1
ATOM 666 N N . SER A 1 86 ? 1.102 1.734 18.117 1.00 94.06 86 SER A N 1
ATOM 667 C CA . SER A 1 86 ? 2.064 1.013 18.941 1.00 94.06 86 SER A CA 1
ATOM 668 C C . SER A 1 86 ? 2.165 -0.426 18.440 1.00 94.06 86 SER A C 1
ATOM 670 O O . SER A 1 86 ? 1.142 -1.100 18.365 1.00 94.06 86 SER A O 1
ATOM 672 N N . PRO A 1 87 ? 3.365 -0.950 18.161 1.00 90.12 87 PRO A N 1
ATOM 673 C CA . PRO A 1 87 ? 3.527 -2.372 17.909 1.00 90.12 87 PRO A CA 1
ATOM 674 C C . PRO A 1 87 ? 3.228 -3.168 19.180 1.00 90.12 87 PRO A C 1
ATOM 676 O O . PRO A 1 87 ? 3.226 -2.610 20.291 1.00 90.12 87 PRO A O 1
ATOM 679 N N . GLU A 1 88 ? 2.966 -4.462 19.040 1.00 86.06 88 GLU A N 1
ATOM 680 C CA . GLU A 1 88 ? 2.732 -5.319 20.194 1.00 86.06 88 GLU A CA 1
ATOM 681 C C . GLU A 1 88 ? 4.011 -5.383 21.044 1.00 86.06 88 GLU A C 1
ATOM 683 O O . GLU A 1 88 ? 5.136 -5.514 20.548 1.00 86.06 88 GLU A O 1
ATOM 688 N N . ALA A 1 89 ? 3.864 -5.227 22.361 1.00 82.00 89 ALA A N 1
ATOM 689 C CA . ALA A 1 89 ? 5.011 -5.296 23.250 1.00 82.00 89 ALA A CA 1
ATOM 690 C C . ALA A 1 89 ? 5.577 -6.721 23.238 1.00 82.00 89 ALA A C 1
ATOM 692 O O . ALA A 1 89 ? 4.889 -7.686 23.574 1.00 82.00 89 ALA A O 1
ATOM 693 N N . LYS A 1 90 ? 6.863 -6.862 22.901 1.00 77.81 90 LYS A N 1
ATOM 694 C CA . LYS A 1 90 ? 7.556 -8.142 23.072 1.00 77.81 90 LYS A CA 1
ATOM 695 C C . LYS A 1 90 ? 7.588 -8.506 24.555 1.00 77.81 90 LYS A C 1
ATOM 697 O O . LYS A 1 90 ? 7.693 -7.631 25.412 1.00 77.81 90 LYS A O 1
ATOM 702 N N . PHE A 1 91 ? 7.523 -9.803 24.850 1.00 66.31 91 PHE A N 1
ATOM 703 C CA . PHE A 1 91 ? 7.462 -10.311 26.220 1.00 66.31 91 PHE A CA 1
ATOM 704 C C . PHE A 1 91 ? 8.575 -9.707 27.100 1.00 66.31 91 PHE A C 1
ATOM 706 O O . PHE A 1 91 ? 9.758 -9.909 26.832 1.00 66.31 91 PHE A O 1
ATOM 713 N N . GLY A 1 92 ? 8.185 -8.952 28.134 1.00 65.56 92 GLY A N 1
ATOM 714 C CA . GLY A 1 92 ? 9.103 -8.287 29.069 1.00 65.56 92 GLY A CA 1
ATOM 715 C C . GLY A 1 92 ? 9.675 -6.934 28.617 1.00 65.56 92 GLY A C 1
ATOM 716 O O . GLY A 1 92 ? 10.554 -6.411 29.299 1.00 65.56 92 GLY A O 1
ATOM 717 N N . GLY A 1 93 ? 9.211 -6.362 27.500 1.00 71.31 93 GLY A N 1
ATOM 718 C CA . GLY A 1 93 ? 9.664 -5.068 26.975 1.00 71.31 93 GLY A CA 1
ATOM 719 C C . GLY A 1 93 ? 8.585 -3.980 26.971 1.00 71.31 93 GLY A C 1
ATOM 720 O O . GLY A 1 93 ? 7.395 -4.253 27.106 1.00 71.31 93 GLY A O 1
ATOM 721 N N . THR A 1 94 ? 9.009 -2.729 26.783 1.00 69.38 94 THR A N 1
ATOM 722 C CA . THR A 1 94 ? 8.123 -1.606 26.449 1.00 69.38 94 THR A CA 1
ATOM 723 C C . THR A 1 94 ? 8.004 -1.474 24.932 1.00 69.38 94 THR A C 1
ATOM 725 O O . THR A 1 94 ? 8.966 -1.717 24.202 1.00 69.38 94 THR A O 1
ATOM 728 N N . SER A 1 95 ? 6.821 -1.094 24.452 1.00 75.31 95 SER A N 1
ATOM 729 C CA . SER A 1 95 ? 6.608 -0.760 23.044 1.00 75.31 95 SER A CA 1
ATOM 730 C C . SER A 1 95 ? 6.636 0.754 22.852 1.00 75.31 95 SER A C 1
ATOM 732 O O . SER A 1 95 ? 6.138 1.499 23.699 1.00 75.31 95 SER A O 1
ATOM 734 N N . SER A 1 96 ? 7.252 1.222 21.767 1.00 84.75 96 SER A N 1
ATOM 735 C CA . SER A 1 96 ? 7.243 2.639 21.409 1.00 84.75 96 SER A CA 1
ATOM 736 C C . SER A 1 96 ? 5.928 2.991 20.725 1.00 84.75 96 SER A C 1
ATOM 738 O O . SER A 1 96 ? 5.607 2.412 19.692 1.00 84.75 96 SER A O 1
ATOM 740 N N . ALA A 1 97 ? 5.209 3.973 21.262 1.00 90.88 97 ALA A N 1
ATOM 741 C CA . ALA A 1 97 ? 4.052 4.550 20.594 1.00 90.88 97 ALA A CA 1
ATOM 742 C C . ALA A 1 97 ? 4.478 5.723 19.700 1.00 90.88 97 ALA A C 1
ATOM 744 O O . ALA A 1 97 ? 5.303 6.550 20.095 1.00 90.88 97 ALA A O 1
ATOM 745 N N . TRP A 1 98 ? 3.891 5.807 18.513 1.00 92.94 98 TRP A N 1
ATOM 746 C CA . TRP A 1 98 ? 4.110 6.880 17.553 1.00 92.94 98 TRP A CA 1
ATOM 747 C C . TRP A 1 98 ? 2.836 7.692 17.360 1.00 92.94 98 TRP A C 1
ATOM 749 O O . TRP A 1 98 ? 1.770 7.131 17.112 1.00 92.94 98 TRP A O 1
ATOM 759 N N . ASP A 1 99 ? 2.959 9.015 17.445 1.00 93.62 99 ASP A N 1
ATOM 760 C CA . ASP A 1 99 ? 1.867 9.946 17.176 1.00 93.62 99 ASP A CA 1
ATOM 761 C C . ASP A 1 99 ? 1.616 10.033 15.662 1.00 93.62 99 ASP A C 1
ATOM 763 O O . ASP A 1 99 ? 2.482 10.441 14.876 1.00 93.62 99 ASP A O 1
ATOM 767 N N . ILE A 1 100 ? 0.421 9.613 15.241 1.00 94.75 100 ILE A N 1
ATOM 768 C CA . ILE A 1 100 ? 0.031 9.605 13.830 1.00 94.75 100 ILE A CA 1
ATOM 769 C C . ILE A 1 100 ? -0.065 11.032 13.280 1.00 94.75 100 ILE A C 1
ATOM 771 O O . ILE A 1 100 ? 0.348 11.283 12.143 1.00 94.75 100 ILE A O 1
ATOM 775 N N . SER A 1 101 ? -0.558 11.979 14.077 1.00 89.62 101 SER A N 1
ATOM 776 C CA . SER A 1 101 ? -0.693 13.380 13.679 1.00 89.62 101 SER A CA 1
ATOM 777 C C . SER A 1 101 ? 0.673 14.031 13.478 1.00 89.62 101 SER A C 1
ATOM 779 O O . SER A 1 101 ? 0.870 14.740 12.489 1.00 89.62 101 SER A O 1
ATOM 781 N N . GLU A 1 102 ? 1.647 13.734 14.344 1.00 90.94 102 GLU A N 1
ATOM 782 C CA . GLU A 1 102 ? 3.032 14.196 14.177 1.00 90.94 102 GLU A CA 1
ATOM 783 C C . GLU A 1 102 ? 3.659 13.643 12.885 1.00 90.94 102 GLU A C 1
ATOM 785 O O . GLU A 1 102 ? 4.293 14.382 12.123 1.00 90.94 102 GLU A O 1
ATOM 790 N N . MET A 1 103 ? 3.452 12.355 12.587 1.00 91.88 103 MET A N 1
ATOM 791 C CA . MET A 1 103 ? 3.934 11.753 11.338 1.00 91.88 103 MET A CA 1
ATOM 792 C C . MET A 1 103 ? 3.306 12.408 10.105 1.00 91.88 103 MET A C 1
ATOM 794 O O . MET A 1 103 ? 4.034 12.763 9.173 1.00 91.88 103 MET A O 1
ATOM 798 N N . LYS A 1 104 ? 1.986 12.634 10.101 1.00 90.94 104 LYS A N 1
ATOM 799 C CA . LYS A 1 104 ? 1.310 13.339 8.998 1.00 90.94 104 LYS A CA 1
ATOM 800 C C . LYS A 1 104 ? 1.813 14.766 8.838 1.00 90.94 104 LYS A C 1
ATOM 802 O O . LYS A 1 104 ? 2.021 15.201 7.709 1.00 90.94 104 LYS A O 1
ATOM 807 N N . GLN A 1 105 ? 2.057 15.482 9.936 1.00 90.06 105 GLN A N 1
ATOM 808 C CA . GLN A 1 105 ? 2.598 16.841 9.886 1.00 90.06 105 GLN A CA 1
ATOM 809 C C . GLN A 1 105 ? 3.987 16.872 9.234 1.00 90.06 105 GLN A C 1
ATOM 811 O O . GLN A 1 105 ? 4.246 17.732 8.394 1.00 90.06 105 GLN A O 1
ATOM 816 N N . LYS A 1 106 ? 4.862 15.917 9.574 1.00 91.38 106 LYS A N 1
ATOM 817 C CA . LYS A 1 106 ? 6.208 15.799 8.985 1.00 91.38 106 LYS A CA 1
ATOM 818 C C . LYS A 1 106 ? 6.177 15.456 7.496 1.00 91.38 106 LYS A C 1
ATOM 820 O O . LYS A 1 106 ? 7.017 15.941 6.743 1.00 91.38 106 LYS A O 1
ATOM 825 N N . LEU A 1 107 ? 5.240 14.609 7.076 1.00 91.69 107 LEU A N 1
ATOM 826 C CA . LEU A 1 107 ? 5.105 14.179 5.681 1.00 91.69 107 LEU A CA 1
ATOM 827 C C . LEU A 1 107 ? 4.371 15.207 4.810 1.00 91.69 107 LEU A C 1
ATOM 829 O O . LEU A 1 107 ? 4.652 15.319 3.617 1.00 91.69 107 LEU A O 1
ATOM 833 N N . GLY A 1 108 ? 3.438 15.950 5.399 1.00 92.19 108 GLY A N 1
ATOM 834 C CA . GLY A 1 108 ? 2.467 16.769 4.688 1.00 92.19 108 GLY A CA 1
ATOM 835 C C . GLY A 1 108 ? 1.276 15.950 4.180 1.00 92.19 108 GLY A C 1
ATOM 836 O O . GLY A 1 108 ? 1.371 14.744 3.922 1.00 92.19 108 GLY A O 1
ATOM 837 N N . THR A 1 109 ? 0.132 16.619 4.026 1.00 90.81 109 THR A N 1
ATOM 838 C CA . THR A 1 109 ? -1.144 15.996 3.639 1.00 90.81 109 THR A CA 1
ATOM 839 C C . THR A 1 109 ? -1.058 15.285 2.290 1.00 90.81 109 THR A C 1
ATOM 841 O O . THR A 1 109 ? -1.453 14.127 2.182 1.00 90.81 109 THR A O 1
ATOM 844 N N . ASP A 1 110 ? -0.470 15.937 1.283 1.00 91.44 110 ASP A N 1
ATOM 845 C CA . ASP A 1 110 ? -0.371 15.390 -0.075 1.00 91.44 110 ASP A CA 1
ATOM 846 C C . ASP A 1 110 ? 0.401 14.067 -0.110 1.00 91.44 110 ASP A C 1
ATOM 848 O O . ASP A 1 110 ? -0.028 13.107 -0.742 1.00 91.44 110 ASP A O 1
ATOM 852 N N . VAL A 1 111 ? 1.533 13.989 0.595 1.00 93.88 111 VAL A N 1
ATOM 853 C CA . VAL A 1 111 ? 2.349 12.767 0.654 1.00 93.88 111 VAL A CA 1
ATOM 854 C C . VAL A 1 111 ? 1.647 11.695 1.475 1.00 93.88 111 VAL A C 1
ATOM 856 O O . VAL A 1 111 ? 1.622 10.540 1.058 1.00 93.88 111 VAL A O 1
ATOM 859 N N . SER A 1 112 ? 1.039 12.073 2.603 1.00 94.69 112 SER A N 1
ATOM 860 C CA . SER A 1 112 ? 0.312 11.144 3.477 1.00 94.69 112 SER A CA 1
ATOM 861 C C . SER A 1 112 ? -0.809 10.417 2.731 1.00 94.69 112 SER A C 1
ATOM 863 O O . SER A 1 112 ? -0.961 9.205 2.873 1.00 94.69 112 SER A O 1
ATOM 865 N N . ASN A 1 113 ? -1.532 11.126 1.861 1.00 94.50 113 ASN A N 1
ATOM 866 C CA . ASN A 1 113 ? -2.603 10.553 1.041 1.00 94.50 113 ASN A CA 1
ATOM 867 C C . ASN A 1 113 ? -2.091 9.578 -0.036 1.00 94.50 113 ASN A C 1
ATOM 869 O O . ASN A 1 113 ? -2.848 8.739 -0.515 1.00 94.50 113 ASN A O 1
ATOM 873 N N . LEU A 1 114 ? -0.812 9.664 -0.414 1.00 96.75 114 LEU A N 1
ATOM 874 C CA . LEU A 1 114 ? -0.193 8.836 -1.456 1.00 96.75 114 LEU A CA 1
ATOM 875 C C . LEU A 1 114 ? 0.635 7.666 -0.895 1.00 96.75 114 LEU A C 1
ATOM 877 O O . LEU A 1 114 ? 1.108 6.821 -1.657 1.00 96.75 114 LEU A O 1
ATOM 881 N N . ILE A 1 115 ? 0.805 7.575 0.427 1.00 95.81 115 ILE A N 1
ATOM 882 C CA . ILE A 1 115 ? 1.517 6.467 1.084 1.00 95.81 115 ILE A CA 1
ATOM 883 C C . ILE A 1 115 ? 0.912 5.081 0.789 1.00 95.81 115 ILE A C 1
ATOM 885 O O . ILE A 1 115 ? 1.706 4.168 0.537 1.00 95.81 115 ILE A O 1
ATOM 889 N N . PRO A 1 116 ? -0.424 4.896 0.719 1.00 96.38 116 PRO A N 1
ATOM 890 C CA . PRO A 1 116 ? -1.015 3.613 0.339 1.00 96.38 116 PRO A CA 1
ATOM 891 C C . PRO A 1 116 ? -0.506 3.109 -1.018 1.00 96.38 116 PRO A C 1
ATOM 893 O O . PRO A 1 116 ? -0.129 1.945 -1.148 1.00 96.38 116 PRO A O 1
ATOM 896 N N . PHE A 1 117 ? -0.379 3.997 -2.012 1.00 97.75 117 PHE A N 1
ATOM 897 C CA . PHE A 1 117 ? 0.208 3.644 -3.306 1.00 97.75 117 PHE A CA 1
ATOM 898 C C . PHE A 1 117 ? 1.662 3.176 -3.169 1.00 97.75 117 PHE A C 1
ATOM 900 O O . PHE A 1 117 ? 2.022 2.139 -3.721 1.00 97.75 117 PHE A O 1
ATOM 907 N N . CYS A 1 118 ? 2.501 3.900 -2.424 1.00 96.00 118 CYS A N 1
ATOM 908 C CA . CYS A 1 118 ? 3.909 3.534 -2.230 1.00 96.00 118 CYS A CA 1
ATOM 909 C C . CYS A 1 118 ? 4.088 2.170 -1.572 1.00 96.00 118 CYS A C 1
ATOM 911 O O . CYS A 1 118 ? 4.995 1.416 -1.932 1.00 96.00 118 CYS A O 1
ATOM 913 N N . HIS A 1 119 ? 3.231 1.867 -0.604 1.00 95.62 119 HIS A N 1
ATOM 914 C CA . HIS A 1 119 ? 3.246 0.592 0.090 1.00 95.62 119 HIS A CA 1
ATOM 915 C C . HIS A 1 119 ? 2.798 -0.548 -0.833 1.00 95.62 119 HIS A C 1
ATOM 917 O O . HIS A 1 119 ? 3.532 -1.525 -0.979 1.00 95.62 119 HIS A O 1
ATOM 923 N N . ALA A 1 120 ? 1.682 -0.384 -1.553 1.00 96.94 120 ALA A N 1
ATOM 924 C CA . ALA A 1 120 ? 1.185 -1.396 -2.485 1.00 96.94 120 ALA A CA 1
ATOM 925 C C . ALA A 1 120 ? 2.094 -1.595 -3.712 1.00 96.94 120 ALA A C 1
ATOM 927 O O . ALA A 1 120 ? 2.327 -2.733 -4.120 1.00 96.94 120 ALA A O 1
ATOM 928 N N . VAL A 1 121 ? 2.649 -0.535 -4.315 1.00 97.44 121 VAL A N 1
ATOM 929 C CA . VAL A 1 121 ? 3.463 -0.651 -5.544 1.00 97.44 121 VAL A CA 1
ATOM 930 C C . VAL A 1 121 ? 4.783 -1.386 -5.316 1.00 97.44 121 VAL A C 1
ATOM 932 O O . VAL A 1 121 ? 5.297 -2.013 -6.242 1.00 97.44 121 VAL A O 1
ATOM 935 N N . LEU A 1 122 ? 5.312 -1.346 -4.091 1.00 96.00 122 LEU A N 1
ATOM 936 C CA . LEU A 1 122 ? 6.539 -2.041 -3.701 1.00 96.00 122 LEU A CA 1
ATOM 937 C C . LEU A 1 122 ? 6.299 -3.400 -3.038 1.00 96.00 122 LEU A C 1
ATOM 939 O O . LEU A 1 122 ? 7.273 -4.069 -2.689 1.00 96.00 122 LEU A O 1
ATOM 943 N N . GLY A 1 123 ? 5.045 -3.821 -2.895 1.00 93.69 123 GLY A N 1
ATOM 944 C CA . GLY A 1 123 ? 4.667 -5.093 -2.291 1.00 93.69 123 GLY A CA 1
ATOM 945 C C . GLY A 1 123 ? 4.030 -4.930 -0.911 1.00 93.69 123 GLY A C 1
ATOM 946 O O . GLY A 1 123 ? 4.650 -4.429 0.035 1.00 93.69 123 GLY A O 1
ATOM 947 N N . CYS A 1 124 ? 2.805 -5.425 -0.819 1.00 93.06 124 CYS A N 1
ATOM 948 C CA . CYS A 1 124 ? 2.051 -5.741 0.394 1.00 93.06 124 CYS A CA 1
ATOM 949 C C . CYS A 1 124 ? 1.508 -7.173 0.246 1.00 93.06 124 CYS A C 1
ATOM 951 O O . CYS A 1 124 ? 1.866 -7.863 -0.712 1.00 93.06 124 CYS A O 1
ATOM 953 N N . ASP A 1 125 ? 0.628 -7.613 1.134 1.00 89.56 125 ASP A N 1
ATOM 954 C CA . ASP A 1 125 ? 0.116 -8.988 1.131 1.00 89.56 125 ASP A CA 1
ATOM 955 C C . ASP A 1 125 ? -0.597 -9.393 -0.171 1.00 89.56 125 ASP A C 1
ATOM 957 O O . ASP A 1 125 ? -0.608 -10.567 -0.547 1.00 89.56 125 ASP A O 1
ATOM 961 N N . THR A 1 126 ? -1.144 -8.426 -0.912 1.00 90.50 126 THR A N 1
ATOM 962 C CA . THR A 1 126 ? -1.911 -8.672 -2.145 1.00 90.50 126 THR A CA 1
ATOM 963 C C . THR A 1 126 ? -1.181 -8.270 -3.431 1.00 90.50 126 THR A C 1
ATOM 965 O O . THR A 1 126 ? -1.696 -8.480 -4.537 1.00 90.50 126 THR A O 1
ATOM 968 N N . THR A 1 127 ? 0.032 -7.716 -3.337 1.00 94.88 127 THR A N 1
ATOM 969 C CA . THR A 1 127 ? 0.801 -7.231 -4.494 1.00 94.88 127 THR A CA 1
ATOM 970 C C . THR A 1 127 ? 2.223 -7.782 -4.520 1.00 94.88 127 THR A C 1
ATOM 972 O O . THR A 1 127 ? 2.810 -8.162 -3.514 1.00 94.88 127 THR A O 1
ATOM 975 N N . SER A 1 128 ? 2.815 -7.849 -5.712 1.00 92.94 128 SER A N 1
ATOM 976 C CA . SER A 1 128 ? 4.162 -8.399 -5.870 1.00 92.94 128 SER A CA 1
ATOM 977 C C . SER A 1 128 ? 5.227 -7.436 -5.333 1.00 92.94 128 SER A C 1
ATOM 979 O O . SER A 1 128 ? 5.157 -6.231 -5.567 1.00 92.94 128 SER A O 1
ATOM 981 N N . HIS A 1 129 ? 6.251 -7.967 -4.667 1.00 93.56 129 HIS A N 1
ATOM 982 C CA . HIS A 1 129 ? 7.396 -7.175 -4.219 1.00 93.56 129 HIS A CA 1
ATOM 983 C C . HIS A 1 129 ? 8.376 -6.881 -5.368 1.00 93.56 129 HIS A C 1
ATOM 985 O O . HIS A 1 129 ? 8.714 -7.774 -6.150 1.00 93.56 129 HIS A O 1
ATOM 991 N N . LEU A 1 130 ? 8.872 -5.640 -5.450 1.00 94.56 130 LEU A N 1
ATOM 992 C CA . LEU A 1 130 ? 9.928 -5.258 -6.392 1.00 94.56 130 LEU A CA 1
ATOM 993 C C . LEU A 1 130 ? 11.308 -5.498 -5.771 1.00 94.56 130 LEU A C 1
ATOM 995 O O . LEU A 1 130 ? 11.733 -4.774 -4.871 1.00 94.56 130 LEU A O 1
ATOM 999 N N . TYR A 1 131 ? 12.030 -6.494 -6.285 1.00 94.75 131 TYR A N 1
ATOM 1000 C CA . TYR A 1 131 ? 13.339 -6.875 -5.757 1.00 94.75 131 TYR A CA 1
ATOM 1001 C C . TYR A 1 131 ? 14.340 -5.707 -5.775 1.00 94.75 131 TYR A C 1
ATOM 1003 O O . TYR A 1 131 ? 14.504 -5.012 -6.780 1.00 94.75 131 TYR A O 1
ATOM 1011 N N . GLY A 1 132 ? 15.043 -5.516 -4.657 1.00 93.56 132 GLY A N 1
ATOM 1012 C CA . GLY A 1 132 ? 16.090 -4.500 -4.518 1.00 93.56 132 GLY A CA 1
ATOM 1013 C C . GLY A 1 132 ? 15.579 -3.064 -4.353 1.00 93.56 132 GLY A C 1
ATOM 1014 O O . GLY A 1 132 ? 16.390 -2.137 -4.338 1.00 93.56 132 GLY A O 1
ATOM 1015 N N . ILE A 1 133 ? 14.264 -2.852 -4.213 1.00 94.56 133 ILE A N 1
ATOM 1016 C CA . ILE A 1 133 ? 13.670 -1.526 -4.001 1.00 94.56 133 ILE A CA 1
ATOM 1017 C C . ILE A 1 133 ? 12.899 -1.500 -2.677 1.00 94.56 133 ILE A C 1
ATOM 1019 O O . ILE A 1 133 ? 11.833 -2.091 -2.539 1.00 94.56 133 ILE A O 1
ATOM 1023 N N . GLY A 1 134 ? 13.438 -0.775 -1.692 1.00 91.50 134 GLY A N 1
ATOM 1024 C CA . GLY A 1 134 ? 12.809 -0.610 -0.379 1.00 91.50 134 GLY A CA 1
ATOM 1025 C C . GLY A 1 134 ? 11.737 0.487 -0.337 1.00 91.50 134 GLY A C 1
ATOM 1026 O O . GLY A 1 134 ? 11.823 1.481 -1.062 1.00 91.50 134 GLY A O 1
ATOM 1027 N N . LYS A 1 135 ? 10.768 0.349 0.582 1.00 90.19 135 LYS A N 1
ATOM 1028 C CA . LYS A 1 135 ? 9.637 1.285 0.776 1.00 90.19 135 LYS A CA 1
ATOM 1029 C C . LYS A 1 135 ? 10.067 2.733 1.024 1.00 90.19 135 LYS A C 1
ATOM 1031 O O . LYS A 1 135 ? 9.472 3.657 0.471 1.00 90.19 135 LYS A O 1
ATOM 1036 N N . GLY A 1 136 ? 11.175 2.931 1.740 1.00 91.25 136 GLY A N 1
ATOM 1037 C CA . GLY A 1 136 ? 11.758 4.258 1.965 1.00 91.25 136 GLY A CA 1
ATOM 1038 C C . GLY A 1 136 ? 12.100 5.015 0.674 1.00 91.25 136 GLY A C 1
ATOM 1039 O O . GLY A 1 136 ? 11.922 6.230 0.619 1.00 91.25 136 GLY A O 1
ATOM 1040 N N . LYS A 1 137 ? 12.497 4.313 -0.403 1.00 94.62 137 LYS A N 1
ATOM 1041 C CA . LYS A 1 137 ? 12.783 4.945 -1.702 1.00 94.62 137 LYS A CA 1
ATOM 1042 C C . LYS A 1 137 ? 11.529 5.574 -2.307 1.00 94.62 137 LYS A C 1
ATOM 1044 O O . LYS A 1 137 ? 11.595 6.688 -2.819 1.00 94.62 137 LYS A O 1
ATOM 1049 N N . ALA A 1 138 ? 10.388 4.887 -2.245 1.00 95.00 138 ALA A N 1
ATOM 1050 C CA . ALA A 1 138 ? 9.136 5.421 -2.775 1.00 95.00 138 ALA A CA 1
ATOM 1051 C C . ALA A 1 138 ? 8.647 6.632 -1.966 1.00 95.00 138 ALA A C 1
ATOM 1053 O O . ALA A 1 138 ? 8.226 7.621 -2.559 1.00 95.00 138 ALA A O 1
ATOM 1054 N N . VAL A 1 139 ? 8.794 6.616 -0.635 1.00 93.44 139 VAL A N 1
ATOM 1055 C CA . VAL A 1 139 ? 8.477 7.782 0.212 1.00 93.44 139 VAL A CA 1
ATOM 1056 C C . VAL A 1 139 ? 9.377 8.977 -0.131 1.00 93.44 139 VAL A C 1
ATOM 1058 O O . VAL A 1 139 ? 8.883 10.088 -0.317 1.00 93.44 139 VAL A O 1
ATOM 1061 N N . GLN A 1 140 ? 10.683 8.762 -0.320 1.00 95.56 140 GLN A N 1
ATOM 1062 C CA . GLN A 1 140 ? 11.598 9.819 -0.766 1.00 95.56 140 GLN A CA 1
ATOM 1063 C C . GLN A 1 140 ? 11.213 10.375 -2.147 1.00 95.56 140 GLN A C 1
ATOM 1065 O O . GLN A 1 140 ? 11.291 11.585 -2.380 1.00 95.56 140 GLN A O 1
ATOM 1070 N N . LEU A 1 141 ?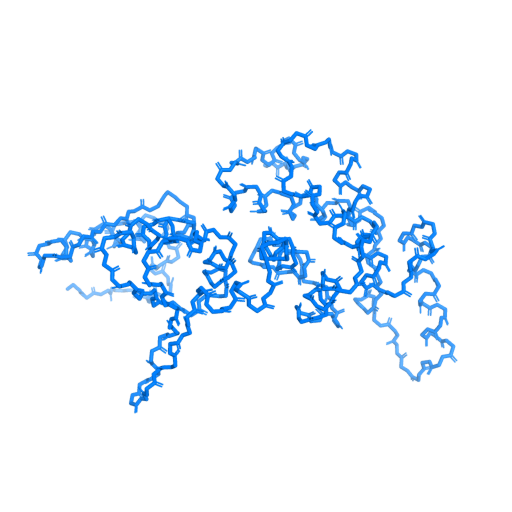 10.775 9.514 -3.070 1.00 97.38 141 LEU A N 1
ATOM 1071 C CA . LEU A 1 141 ? 10.280 9.935 -4.380 1.00 97.38 141 LEU A CA 1
ATOM 1072 C C . LEU A 1 141 ? 8.964 10.711 -4.279 1.00 97.38 141 LEU A C 1
ATOM 1074 O O . LEU A 1 141 ? 8.809 11.690 -5.003 1.00 97.38 141 LEU A O 1
ATOM 1078 N N . LEU A 1 142 ? 8.050 10.359 -3.368 1.00 96.06 142 LEU A N 1
ATOM 1079 C CA . LEU A 1 142 ? 6.868 11.187 -3.112 1.00 96.06 142 LEU A CA 1
ATOM 1080 C C . LEU A 1 142 ? 7.251 12.579 -2.621 1.00 96.06 142 LEU A C 1
ATOM 1082 O O . LEU A 1 142 ? 6.615 13.541 -3.030 1.00 96.06 142 LEU A O 1
ATOM 1086 N N . LEU A 1 143 ? 8.291 12.721 -1.800 1.00 95.38 143 LEU A N 1
ATOM 1087 C CA . LEU A 1 143 ? 8.740 14.032 -1.319 1.00 95.38 143 LEU A CA 1
ATOM 1088 C C . LEU A 1 143 ? 9.403 14.858 -2.435 1.00 95.38 143 LEU A C 1
ATOM 1090 O O . LEU A 1 143 ? 9.128 16.048 -2.592 1.00 95.38 143 LEU A O 1
ATOM 1094 N N . SER A 1 144 ? 10.231 14.227 -3.268 1.00 95.81 144 SER A N 1
ATOM 1095 C CA . SER A 1 144 ? 11.133 14.934 -4.193 1.00 95.81 144 SER A CA 1
ATOM 1096 C C . SER A 1 144 ? 10.682 14.982 -5.658 1.00 95.81 144 SER A C 1
ATOM 1098 O O . SER A 1 144 ? 11.089 15.885 -6.387 1.00 95.81 144 SER A O 1
ATOM 1100 N N . ASN A 1 145 ? 9.837 14.056 -6.122 1.00 97.56 145 ASN A N 1
ATOM 1101 C CA . ASN A 1 145 ? 9.538 13.877 -7.545 1.00 97.56 145 ASN A CA 1
ATOM 1102 C C . ASN A 1 145 ? 8.051 14.113 -7.868 1.00 97.56 145 ASN A C 1
ATOM 1104 O O . ASN A 1 145 ? 7.184 13.281 -7.599 1.00 97.56 145 ASN A O 1
ATOM 1108 N N . LYS A 1 146 ? 7.756 15.241 -8.533 1.00 97.12 146 LYS A N 1
ATOM 1109 C CA . LYS A 1 146 ? 6.389 15.606 -8.952 1.00 97.12 146 LYS A CA 1
ATOM 1110 C C . LYS A 1 146 ? 5.774 14.598 -9.929 1.00 97.12 146 LYS A C 1
ATOM 1112 O O . LYS A 1 146 ? 4.593 14.299 -9.814 1.00 97.12 146 LYS A O 1
ATOM 1117 N N . SER A 1 147 ? 6.550 14.049 -10.866 1.00 97.69 147 SER A N 1
ATOM 1118 C CA . SER A 1 147 ? 6.033 13.058 -11.824 1.00 97.69 147 SER A CA 1
ATOM 1119 C C . SER A 1 147 ? 5.629 11.755 -11.130 1.00 97.69 147 SER A C 1
ATOM 1121 O O . SER A 1 147 ? 4.647 11.133 -11.533 1.00 97.69 147 SER A O 1
ATOM 1123 N N . PHE A 1 148 ? 6.365 11.353 -10.092 1.00 98.31 148 PHE A N 1
ATOM 1124 C CA . PHE A 1 148 ? 6.029 10.192 -9.274 1.00 98.31 148 PHE A CA 1
ATOM 1125 C C . PHE A 1 148 ? 4.753 10.443 -8.468 1.00 98.31 148 PHE A C 1
ATOM 1127 O O . PHE A 1 148 ? 3.854 9.610 -8.501 1.00 98.31 148 PHE A O 1
ATOM 1134 N N . ARG A 1 149 ? 4.616 11.627 -7.846 1.00 97.94 149 ARG A N 1
ATOM 1135 C CA . ARG A 1 149 ? 3.371 12.038 -7.168 1.00 97.94 149 ARG A CA 1
ATOM 1136 C C . ARG A 1 149 ? 2.163 12.041 -8.103 1.00 97.94 149 ARG A C 1
ATOM 1138 O O . ARG A 1 149 ? 1.131 11.492 -7.746 1.00 97.94 149 ARG A O 1
ATOM 1145 N N . ASN A 1 150 ? 2.299 12.608 -9.301 1.00 98.06 150 ASN A N 1
ATOM 1146 C CA . ASN A 1 150 ? 1.220 12.620 -10.291 1.00 98.06 150 ASN A CA 1
ATOM 1147 C C . ASN A 1 150 ?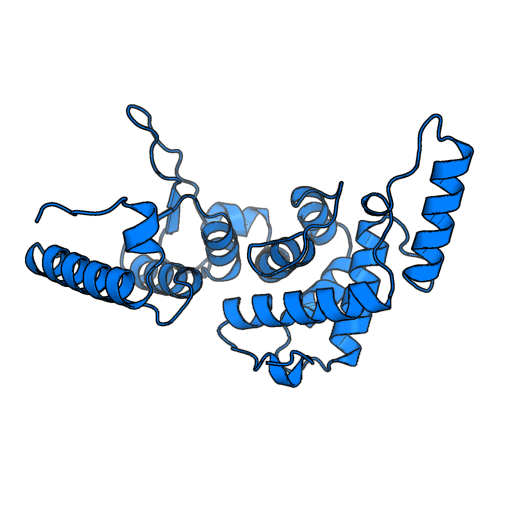 0.797 11.198 -10.678 1.00 98.06 150 ASN A C 1
ATOM 1149 O O . ASN A 1 150 ? -0.390 10.924 -10.782 1.00 98.06 150 ASN A O 1
ATOM 1153 N N . SER A 1 151 ? 1.767 10.292 -10.848 1.00 98.44 151 SER A N 1
ATOM 1154 C CA . SER A 1 151 ? 1.482 8.887 -11.155 1.00 98.44 151 SER A CA 1
ATOM 1155 C C . SER A 1 151 ? 0.768 8.201 -9.988 1.00 98.44 151 SER A C 1
ATOM 1157 O O . SER A 1 151 ? -0.229 7.526 -10.199 1.00 98.44 151 SER A O 1
ATOM 1159 N N . ALA A 1 152 ? 1.234 8.420 -8.755 1.00 98.31 152 ALA A N 1
ATOM 1160 C CA . ALA A 1 152 ? 0.618 7.888 -7.541 1.00 98.31 152 ALA A CA 1
ATOM 1161 C C . ALA A 1 152 ? -0.831 8.372 -7.354 1.00 98.31 152 ALA A C 1
ATOM 1163 O O . ALA A 1 152 ? -1.690 7.590 -6.959 1.00 98.31 152 ALA A O 1
ATOM 1164 N N . ALA A 1 153 ? -1.113 9.641 -7.667 1.00 98.25 153 ALA A N 1
ATOM 1165 C CA . ALA A 1 153 ? -2.437 10.238 -7.502 1.00 98.25 153 ALA A CA 1
ATOM 1166 C C . ALA A 1 153 ? -3.520 9.544 -8.345 1.00 98.25 153 ALA A C 1
ATOM 1168 O O . ALA A 1 153 ? -4.643 9.399 -7.871 1.00 98.25 153 ALA A O 1
ATOM 1169 N N . ILE A 1 154 ? -3.172 9.037 -9.536 1.00 98.56 154 ILE A N 1
ATOM 1170 C CA . ILE A 1 154 ? -4.093 8.261 -10.384 1.00 98.56 154 ILE A CA 1
ATOM 1171 C C . ILE A 1 154 ? -4.621 7.023 -9.651 1.00 98.56 154 ILE A C 1
ATOM 1173 O O . ILE A 1 154 ? -5.781 6.660 -9.806 1.00 98.56 154 ILE A O 1
ATOM 1177 N N . PHE A 1 155 ? -3.809 6.400 -8.793 1.00 98.19 155 PHE A N 1
ATOM 1178 C CA . PHE A 1 155 ? -4.231 5.208 -8.058 1.00 98.19 155 PHE A CA 1
ATOM 1179 C C . PHE A 1 155 ? -5.252 5.505 -6.959 1.00 98.19 155 PHE A C 1
ATOM 1181 O O . PHE A 1 155 ? -5.970 4.597 -6.547 1.00 98.19 155 PHE A O 1
ATOM 1188 N N . GLY A 1 156 ? -5.327 6.756 -6.497 1.00 96.31 156 GLY A N 1
ATOM 1189 C CA . GLY A 1 156 ? -6.355 7.220 -5.567 1.00 96.31 156 GLY A CA 1
ATOM 1190 C C . GLY A 1 156 ? -7.654 7.646 -6.255 1.00 96.31 156 GLY A C 1
ATOM 1191 O O . GLY A 1 156 ? -8.686 7.734 -5.592 1.00 96.31 156 GLY A O 1
ATOM 1192 N N . ASP A 1 157 ? -7.640 7.871 -7.570 1.00 96.69 157 ASP A N 1
ATOM 1193 C CA . ASP A 1 157 ? -8.815 8.314 -8.314 1.00 96.69 157 ASP A CA 1
ATOM 1194 C C . ASP A 1 157 ? -9.747 7.139 -8.657 1.00 96.69 157 ASP A C 1
ATOM 1196 O O . ASP A 1 157 ? -9.433 6.244 -9.446 1.00 96.69 157 ASP A O 1
ATOM 1200 N N . LYS A 1 158 ? -10.950 7.165 -8.076 1.00 95.25 158 LYS A N 1
ATOM 1201 C CA . LYS A 1 158 ? -12.004 6.169 -8.324 1.00 95.25 158 LYS A CA 1
ATOM 1202 C C . LYS A 1 158 ? -12.547 6.191 -9.759 1.00 95.25 158 LYS A C 1
ATOM 1204 O O . LYS A 1 158 ? -13.254 5.267 -10.152 1.00 95.25 158 LYS A O 1
ATOM 1209 N N . LEU A 1 159 ? -12.295 7.267 -10.507 1.00 95.06 159 LEU A N 1
ATOM 1210 C CA . LEU A 1 159 ? -12.734 7.448 -11.892 1.00 95.06 159 LEU A CA 1
ATOM 1211 C C . LEU A 1 159 ? -11.616 7.177 -12.905 1.00 95.06 159 LEU A C 1
ATOM 1213 O O . LEU A 1 159 ? -11.871 7.267 -14.106 1.00 95.06 159 LEU A O 1
ATOM 1217 N N . ALA A 1 160 ? -10.407 6.834 -12.445 1.00 96.81 160 ALA A N 1
ATOM 1218 C CA . ALA A 1 160 ? -9.288 6.526 -13.325 1.00 96.81 160 ALA A CA 1
ATOM 1219 C C . ALA A 1 160 ? -9.638 5.381 -14.284 1.00 96.81 160 ALA A C 1
ATOM 1221 O O . ALA A 1 160 ? -10.161 4.336 -13.882 1.00 96.81 160 ALA A O 1
ATOM 1222 N N . SER A 1 161 ? -9.329 5.567 -15.567 1.00 96.75 161 SER A N 1
ATOM 1223 C CA . SER A 1 161 ? -9.493 4.503 -16.551 1.00 96.75 161 SER A CA 1
ATOM 1224 C C . SER A 1 161 ? -8.407 3.433 -16.388 1.00 96.75 161 SER A C 1
ATOM 1226 O O . SER A 1 161 ? -7.340 3.680 -15.823 1.00 96.75 161 SER A O 1
ATOM 1228 N N . LEU A 1 162 ? -8.650 2.229 -16.920 1.00 96.25 162 LEU A N 1
ATOM 1229 C CA . LEU A 1 162 ? -7.635 1.168 -16.919 1.00 96.25 162 LEU A CA 1
ATOM 1230 C C . LEU A 1 162 ? -6.357 1.605 -17.645 1.00 96.25 162 LEU A C 1
ATOM 1232 O O . LEU A 1 162 ? -5.263 1.262 -17.200 1.00 96.25 162 LEU A O 1
ATOM 1236 N N . ASP A 1 163 ? -6.487 2.376 -18.723 1.00 97.69 163 ASP A N 1
ATOM 1237 C CA . ASP A 1 163 ? -5.343 2.863 -19.489 1.00 97.69 163 ASP A CA 1
ATOM 1238 C C . ASP A 1 163 ? -4.546 3.909 -18.699 1.00 97.69 163 ASP A C 1
ATOM 1240 O O . ASP A 1 163 ? -3.316 3.832 -18.669 1.00 97.69 163 ASP A O 1
ATOM 1244 N N . ASP A 1 164 ? -5.218 4.806 -17.965 1.00 98.44 164 ASP A N 1
ATOM 1245 C CA . ASP A 1 164 ? -4.552 5.771 -17.078 1.00 98.44 164 ASP A CA 1
ATOM 1246 C C . ASP A 1 164 ? -3.781 5.064 -15.959 1.00 98.44 164 ASP A C 1
ATOM 1248 O O . ASP A 1 164 ? -2.632 5.407 -15.683 1.00 98.44 164 ASP A O 1
ATOM 1252 N N . ILE A 1 165 ? -4.381 4.042 -15.338 1.00 98.38 165 ILE A N 1
ATOM 1253 C CA . ILE A 1 165 ? -3.748 3.251 -14.270 1.00 98.38 165 ILE A CA 1
ATOM 1254 C C . ILE A 1 165 ? -2.497 2.541 -14.795 1.00 98.38 165 ILE A C 1
ATOM 1256 O O . ILE A 1 165 ? -1.457 2.528 -14.131 1.00 98.38 165 ILE A O 1
ATOM 1260 N N . VAL A 1 166 ? -2.580 1.947 -15.987 1.00 98.38 166 VAL A N 1
ATOM 1261 C CA . VAL A 1 166 ? -1.454 1.238 -16.609 1.00 98.38 166 VAL A CA 1
ATOM 1262 C C . VAL A 1 166 ? -0.344 2.212 -16.992 1.00 98.38 166 VAL A C 1
ATOM 1264 O O . VAL A 1 166 ? 0.815 1.961 -16.656 1.00 98.38 166 VAL A O 1
ATOM 1267 N N . ALA A 1 167 ? -0.681 3.342 -17.615 1.00 98.50 167 ALA A N 1
ATOM 1268 C CA . ALA A 1 167 ? 0.284 4.371 -17.991 1.00 98.50 167 ALA A CA 1
ATOM 1269 C C . ALA A 1 167 ? 0.968 4.994 -16.763 1.00 98.50 167 ALA A C 1
ATOM 1271 O O . ALA A 1 167 ? 2.195 5.125 -16.722 1.00 98.50 167 ALA A O 1
ATOM 1272 N N . ALA A 1 168 ? 0.199 5.330 -15.724 1.00 98.62 168 ALA A N 1
ATOM 1273 C CA . ALA A 1 168 ? 0.724 5.860 -14.468 1.00 98.62 168 ALA A CA 1
ATOM 1274 C C . ALA A 1 168 ? 1.603 4.830 -13.745 1.00 98.62 168 ALA A C 1
ATOM 1276 O O . ALA A 1 168 ? 2.668 5.165 -13.225 1.00 98.62 168 ALA A O 1
ATOM 1277 N N . GLY A 1 169 ? 1.193 3.563 -13.750 1.00 98.50 169 GLY A N 1
ATOM 1278 C CA . GLY A 1 169 ? 1.958 2.457 -13.196 1.00 98.50 169 GLY A CA 1
ATOM 1279 C C . GLY A 1 169 ? 3.306 2.256 -13.880 1.00 98.50 169 GLY A C 1
ATOM 1280 O O . GLY A 1 169 ? 4.337 2.192 -13.207 1.00 98.50 169 GLY A O 1
ATOM 1281 N N . GLU A 1 170 ? 3.323 2.226 -15.213 1.00 98.62 170 GLU A N 1
ATOM 1282 C CA . GLU A 1 170 ? 4.559 2.163 -15.995 1.00 98.62 170 GLU A CA 1
ATOM 1283 C C . GLU A 1 170 ? 5.460 3.371 -15.712 1.00 98.62 170 GLU A C 1
ATOM 1285 O O . GLU A 1 170 ? 6.648 3.205 -15.417 1.00 98.62 170 GLU A O 1
ATOM 1290 N N . ARG A 1 171 ? 4.894 4.585 -15.708 1.00 98.56 171 ARG A N 1
ATOM 1291 C CA . ARG A 1 171 ? 5.631 5.815 -15.395 1.00 98.56 171 ARG A CA 1
ATOM 1292 C C . ARG A 1 171 ? 6.274 5.759 -14.011 1.00 98.56 171 ARG A C 1
ATOM 1294 O O . ARG A 1 171 ? 7.452 6.099 -13.873 1.00 98.56 171 ARG A O 1
ATOM 1301 N N . ALA A 1 172 ? 5.529 5.325 -12.997 1.00 98.50 172 ALA A N 1
ATOM 1302 C CA . ALA A 1 172 ? 6.023 5.197 -11.631 1.00 98.50 172 ALA A CA 1
ATOM 1303 C C . ALA A 1 172 ? 7.158 4.167 -11.529 1.00 98.50 172 ALA A C 1
ATOM 1305 O O . ALA A 1 172 ? 8.175 4.435 -10.886 1.00 98.50 172 ALA A O 1
ATOM 1306 N N . LEU A 1 173 ? 7.026 3.020 -12.201 1.00 98.44 173 LEU A N 1
ATOM 1307 C CA . LEU A 1 173 ? 8.055 1.978 -12.228 1.00 98.44 173 LEU A CA 1
ATOM 1308 C C . LEU A 1 173 ? 9.327 2.452 -12.940 1.00 98.44 173 LEU A C 1
ATOM 1310 O O . LEU A 1 173 ? 10.422 2.252 -12.417 1.00 98.44 173 LEU A O 1
ATOM 1314 N N . LEU A 1 174 ? 9.215 3.150 -14.072 1.00 98.56 174 LEU A N 1
ATOM 1315 C CA . LEU A 1 174 ? 10.367 3.756 -14.750 1.00 98.56 174 LEU A CA 1
ATOM 1316 C C . LEU A 1 174 ? 11.152 4.689 -13.818 1.00 98.56 174 LEU A C 1
ATOM 1318 O O . LEU A 1 174 ? 12.380 4.620 -13.764 1.00 98.56 174 LEU A O 1
ATOM 1322 N N . ILE A 1 175 ? 10.456 5.509 -13.024 1.00 98.31 175 ILE A N 1
ATOM 1323 C CA . ILE A 1 175 ? 11.087 6.379 -12.020 1.00 98.31 175 ILE A CA 1
ATOM 1324 C C . ILE A 1 175 ? 11.740 5.546 -10.904 1.00 98.31 175 ILE A C 1
ATOM 1326 O O . ILE A 1 175 ? 12.893 5.799 -10.547 1.00 98.31 175 ILE A O 1
ATOM 1330 N N . LEU A 1 176 ? 11.053 4.527 -10.378 1.00 97.75 176 LEU A N 1
ATOM 1331 C CA . LEU A 1 176 ? 11.576 3.649 -9.320 1.00 97.75 176 LEU A CA 1
ATOM 1332 C C . LEU A 1 176 ? 12.854 2.915 -9.739 1.00 97.75 176 LEU A C 1
ATOM 1334 O O . LEU A 1 176 ? 13.774 2.779 -8.926 1.00 97.75 176 LEU A O 1
ATOM 1338 N N . TYR A 1 177 ? 12.953 2.503 -11.001 1.00 97.12 177 TYR A N 1
ATOM 1339 C CA . TYR A 1 177 ? 14.141 1.866 -11.576 1.00 97.12 177 TYR A CA 1
ATOM 1340 C C . TYR A 1 177 ? 15.187 2.864 -12.108 1.00 97.12 177 TYR A C 1
ATOM 1342 O O . TYR A 1 177 ? 16.180 2.451 -12.705 1.00 97.12 177 TYR A O 1
ATOM 1350 N N . GLY A 1 178 ? 15.014 4.171 -11.876 1.00 96.44 178 GLY A N 1
ATOM 1351 C CA . GLY A 1 178 ? 15.993 5.194 -12.262 1.00 96.44 178 GLY A CA 1
ATOM 1352 C C . GLY A 1 178 ? 16.110 5.403 -13.774 1.00 96.44 178 GLY A C 1
ATOM 1353 O O . GLY A 1 178 ? 17.170 5.782 -14.264 1.00 96.44 178 GLY A O 1
ATOM 1354 N N . CYS A 1 179 ? 15.036 5.137 -14.516 1.00 97.00 179 CYS A N 1
ATOM 1355 C CA . CYS A 1 179 ? 14.944 5.286 -15.968 1.00 97.00 179 CYS A CA 1
ATOM 1356 C C . CYS A 1 179 ? 13.808 6.252 -16.372 1.00 97.00 179 CYS A C 1
ATOM 1358 O O . CYS A 1 179 ? 12.964 5.877 -17.185 1.00 97.00 179 CYS A O 1
ATOM 1360 N N . PRO A 1 180 ? 13.734 7.483 -15.820 1.00 95.75 180 PRO A N 1
ATOM 1361 C CA . PRO A 1 180 ? 12.588 8.367 -16.027 1.00 95.75 180 PRO A CA 1
ATOM 1362 C C . PRO A 1 180 ? 12.435 8.873 -17.469 1.00 95.75 180 PRO A C 1
ATOM 1364 O O . PRO A 1 180 ? 11.332 9.265 -17.833 1.00 95.75 180 PRO A O 1
ATOM 1367 N N . ASP A 1 181 ? 13.490 8.860 -18.278 1.00 96.06 181 ASP A N 1
ATOM 1368 C CA . ASP A 1 181 ? 13.458 9.384 -19.653 1.00 96.06 181 ASP A CA 1
ATOM 1369 C C . ASP A 1 181 ? 13.321 8.275 -20.707 1.00 96.06 181 ASP A C 1
ATOM 1371 O O . ASP A 1 181 ? 13.357 8.528 -21.909 1.00 96.06 181 ASP A O 1
ATOM 1375 N N . VAL A 1 182 ? 13.185 7.021 -20.265 1.00 96.69 182 VAL A N 1
ATOM 1376 C CA . VAL A 1 182 ? 12.988 5.877 -21.157 1.00 96.69 182 VAL A CA 1
ATOM 1377 C C . VAL A 1 182 ? 11.511 5.767 -21.529 1.00 96.69 182 VAL A C 1
ATOM 1379 O O . VAL A 1 182 ? 10.638 6.002 -20.700 1.00 96.69 182 VAL A O 1
ATOM 1382 N N . SER A 1 183 ? 11.238 5.387 -22.778 1.00 93.69 183 SER A N 1
ATOM 1383 C CA . SER A 1 183 ? 9.883 5.331 -23.334 1.00 93.69 183 SER A CA 1
ATOM 1384 C C . SER A 1 183 ? 8.975 4.293 -22.674 1.00 93.69 183 SER A C 1
ATOM 1386 O O . SER A 1 183 ? 7.793 4.560 -22.504 1.00 93.69 183 SER A O 1
ATOM 1388 N N . ASN A 1 184 ? 9.505 3.113 -22.339 1.00 97.62 184 ASN A N 1
ATOM 1389 C CA . ASN A 1 184 ? 8.740 2.017 -21.745 1.00 97.62 184 ASN A CA 1
ATOM 1390 C C . ASN A 1 184 ? 9.624 1.041 -20.956 1.00 97.62 184 ASN A C 1
ATOM 1392 O O . ASN A 1 184 ? 10.859 1.034 -21.068 1.00 97.62 184 ASN A O 1
ATOM 1396 N N . LEU A 1 185 ? 8.983 0.190 -20.159 1.00 98.12 185 LEU A N 1
ATOM 1397 C CA . LEU A 1 185 ? 9.647 -0.752 -19.262 1.00 98.12 185 LEU A CA 1
ATOM 1398 C C . LEU A 1 185 ? 10.436 -1.840 -19.983 1.00 98.12 185 LEU A C 1
ATOM 1400 O O . LEU A 1 185 ? 11.475 -2.244 -19.471 1.00 98.12 185 LEU A O 1
ATOM 1404 N N . ASP A 1 186 ? 10.026 -2.283 -21.172 1.00 98.25 186 ASP A N 1
ATOM 1405 C CA . ASP A 1 186 ? 10.792 -3.293 -21.916 1.00 98.25 186 ASP A CA 1
ATOM 1406 C C . ASP A 1 186 ? 12.130 -2.720 -22.404 1.00 98.25 186 ASP A C 1
ATOM 1408 O O . ASP A 1 186 ? 13.178 -3.369 -22.310 1.00 98.25 186 ASP A O 1
ATOM 1412 N N . THR A 1 187 ? 12.121 -1.457 -22.837 1.00 97.94 187 THR A N 1
ATOM 1413 C CA . THR A 1 187 ? 13.336 -0.714 -23.193 1.00 97.94 187 THR A CA 1
ATOM 1414 C C . THR A 1 187 ? 14.214 -0.492 -21.965 1.00 97.94 187 THR A C 1
ATOM 1416 O O . THR A 1 187 ? 15.421 -0.742 -22.020 1.00 97.94 187 THR A O 1
ATOM 1419 N N . ALA A 1 188 ? 13.624 -0.093 -20.832 1.00 97.94 188 ALA A N 1
ATOM 1420 C CA . ALA A 1 188 ? 14.354 0.081 -19.575 1.00 97.94 188 ALA A CA 1
ATOM 1421 C C . ALA A 1 188 ? 14.962 -1.242 -19.086 1.00 97.94 188 ALA A C 1
ATOM 1423 O O . ALA A 1 188 ? 16.118 -1.278 -18.659 1.00 97.94 188 ALA A O 1
ATOM 1424 N N . ARG A 1 189 ? 14.223 -2.349 -19.218 1.00 97.88 189 ARG A N 1
ATOM 1425 C CA . ARG A 1 189 ? 14.671 -3.700 -18.874 1.00 97.88 189 ARG A CA 1
ATOM 1426 C C . ARG A 1 189 ? 15.881 -4.105 -19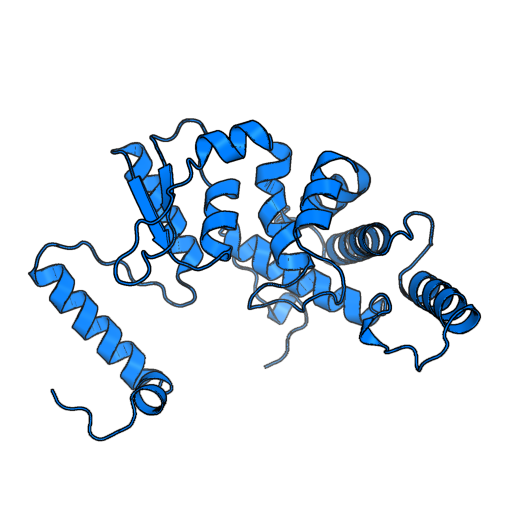.707 1.00 97.88 189 ARG A C 1
ATOM 1428 O O . ARG A 1 189 ? 16.879 -4.541 -19.135 1.00 97.88 189 ARG A O 1
ATOM 1435 N N . LYS A 1 190 ? 15.838 -3.905 -21.029 1.00 97.00 190 LYS A N 1
ATOM 1436 C CA . LYS A 1 190 ? 16.979 -4.165 -21.926 1.00 97.00 190 LYS A CA 1
ATOM 1437 C C . LYS A 1 190 ? 18.188 -3.292 -21.581 1.00 97.00 190 LYS A C 1
ATOM 1439 O O . LYS A 1 190 ? 19.305 -3.799 -21.507 1.00 97.00 190 LYS A O 1
ATOM 1444 N N . LEU A 1 191 ? 17.971 -1.998 -21.337 1.00 96.62 191 LEU A N 1
ATOM 1445 C CA . LEU A 1 191 ? 19.028 -1.049 -20.979 1.00 96.62 191 LEU A CA 1
ATOM 1446 C C . LEU A 1 191 ? 19.735 -1.449 -19.678 1.00 96.62 191 LEU A C 1
ATOM 1448 O O . LEU A 1 191 ? 20.964 -1.507 -19.633 1.00 96.62 191 LEU A O 1
ATOM 1452 N N . ILE A 1 192 ? 18.968 -1.745 -18.626 1.00 96.12 192 ILE A N 1
ATOM 1453 C CA . ILE A 1 192 ? 19.512 -2.163 -17.329 1.00 96.12 192 ILE A CA 1
ATOM 1454 C C . ILE A 1 192 ? 20.211 -3.518 -17.449 1.00 96.12 192 ILE A C 1
ATOM 1456 O O . ILE A 1 192 ? 21.283 -3.690 -16.872 1.00 96.12 192 ILE A O 1
ATOM 1460 N N . PHE A 1 193 ? 19.664 -4.450 -18.233 1.00 96.88 193 PHE A N 1
ATOM 1461 C CA . PHE A 1 193 ? 20.312 -5.733 -18.490 1.00 96.88 193 PHE A CA 1
ATOM 1462 C C . PHE A 1 193 ? 21.683 -5.559 -19.149 1.00 96.88 193 PHE A C 1
ATOM 1464 O O . PHE A 1 193 ? 22.667 -6.071 -18.624 1.00 96.88 193 PHE A O 1
ATOM 1471 N N . HIS A 1 194 ? 21.783 -4.777 -20.230 1.00 95.69 194 HIS A N 1
ATOM 1472 C CA . HIS A 1 194 ? 23.069 -4.503 -20.883 1.00 95.69 194 HIS A CA 1
ATOM 1473 C C . HIS A 1 194 ? 24.080 -3.859 -19.928 1.00 95.69 194 HIS A C 1
ATOM 1475 O O . HIS A 1 194 ? 25.230 -4.291 -19.878 1.00 95.69 194 HIS A O 1
ATOM 1481 N N . ARG A 1 195 ? 23.650 -2.867 -19.133 1.00 94.44 195 ARG A N 1
ATOM 1482 C CA . ARG A 1 195 ? 24.508 -2.232 -18.119 1.00 94.44 195 ARG A CA 1
ATOM 1483 C C . ARG A 1 195 ? 25.024 -3.255 -17.110 1.00 94.44 195 ARG A C 1
ATOM 1485 O O . ARG A 1 195 ? 26.225 -3.318 -16.886 1.00 94.44 195 ARG A O 1
ATOM 1492 N N . LYS A 1 196 ? 24.142 -4.087 -16.551 1.00 94.62 196 LYS A N 1
ATOM 1493 C CA . LYS A 1 196 ? 24.534 -5.117 -15.582 1.00 94.62 196 LYS A CA 1
ATOM 1494 C C . LYS A 1 196 ? 25.498 -6.126 -16.197 1.00 94.62 196 LYS A C 1
ATOM 1496 O O . LYS A 1 196 ? 26.550 -6.350 -15.619 1.00 94.62 196 LYS A O 1
ATOM 1501 N N . VAL A 1 197 ? 25.191 -6.678 -17.372 1.00 95.00 197 VAL A N 1
ATOM 1502 C CA . VAL A 1 197 ? 26.041 -7.685 -18.036 1.00 95.00 197 VAL A CA 1
ATOM 1503 C C . VAL A 1 197 ? 27.425 -7.133 -18.373 1.00 95.00 197 VAL A C 1
ATOM 1505 O O . VAL A 1 197 ? 28.402 -7.855 -18.228 1.00 95.00 197 VAL A O 1
ATOM 1508 N N . SER A 1 198 ? 27.540 -5.853 -18.745 1.00 93.88 198 SER A N 1
ATOM 1509 C CA . SER A 1 198 ? 28.847 -5.240 -19.036 1.00 93.88 198 SER A CA 1
ATOM 1510 C C . SER A 1 198 ? 29.806 -5.190 -17.842 1.00 93.88 198 SER A C 1
ATOM 1512 O O . SER A 1 198 ? 31.013 -5.097 -18.038 1.00 93.88 198 SER A O 1
ATOM 1514 N N . THR A 1 199 ? 29.286 -5.268 -16.614 1.00 93.25 199 THR A N 1
ATOM 1515 C CA . THR A 1 199 ? 30.078 -5.221 -15.375 1.00 93.25 199 THR A CA 1
ATOM 1516 C C . THR A 1 199 ? 29.942 -6.486 -14.529 1.00 93.25 199 THR A C 1
ATOM 1518 O O . THR A 1 199 ? 30.517 -6.562 -13.446 1.00 93.25 199 THR A O 1
ATOM 1521 N N . ALA A 1 200 ? 29.130 -7.453 -14.960 1.00 90.25 200 ALA A N 1
ATOM 1522 C CA . ALA A 1 200 ? 28.787 -8.608 -14.149 1.00 90.25 200 ALA A CA 1
ATOM 1523 C C . ALA A 1 200 ? 29.914 -9.643 -14.165 1.00 90.25 200 ALA A C 1
ATOM 1525 O O . ALA A 1 200 ? 30.358 -10.090 -15.219 1.00 90.25 200 ALA A O 1
ATOM 1526 N N . THR A 1 201 ? 30.331 -10.070 -12.977 1.00 90.88 201 THR A N 1
ATOM 1527 C CA . THR A 1 201 ? 31.204 -11.238 -12.777 1.00 90.88 201 THR A CA 1
ATOM 1528 C C . THR A 1 201 ? 30.405 -12.514 -12.501 1.00 90.88 201 THR A C 1
ATOM 1530 O O . THR A 1 201 ? 30.964 -13.607 -12.473 1.00 90.88 201 THR A O 1
ATOM 1533 N N . THR A 1 202 ? 29.092 -12.380 -12.305 1.00 92.81 202 THR A N 1
ATOM 1534 C CA . THR A 1 202 ? 28.148 -13.458 -12.006 1.00 92.81 202 THR A CA 1
ATOM 1535 C C . THR A 1 202 ? 26.905 -13.359 -12.889 1.00 92.81 202 THR A C 1
ATOM 1537 O O . THR A 1 202 ? 26.698 -12.385 -13.613 1.00 92.81 202 THR A O 1
ATOM 1540 N N . PHE A 1 203 ? 26.065 -14.393 -12.857 1.00 93.44 203 PHE A N 1
ATOM 1541 C CA . PHE A 1 203 ? 24.809 -14.400 -13.597 1.00 93.44 203 PHE A CA 1
ATOM 1542 C C . PHE A 1 203 ? 23.876 -13.272 -13.128 1.00 93.44 203 PHE A C 1
ATOM 1544 O O . PHE A 1 203 ? 23.620 -13.120 -11.936 1.00 93.44 203 PHE A O 1
ATOM 1551 N N . VAL A 1 204 ? 23.331 -12.506 -14.076 1.00 94.12 204 VAL A N 1
ATOM 1552 C CA . VAL A 1 204 ? 22.353 -11.451 -13.782 1.00 94.12 204 VAL A CA 1
ATOM 1553 C C . VAL A 1 204 ? 20.977 -12.080 -13.593 1.00 94.12 204 VAL A C 1
ATOM 1555 O O . VAL A 1 204 ? 20.354 -12.533 -14.557 1.00 94.12 204 VAL A O 1
ATOM 1558 N N . HIS A 1 205 ? 20.473 -12.080 -12.361 1.00 95.00 205 HIS A N 1
ATOM 1559 C CA . HIS A 1 205 ? 19.175 -12.676 -12.068 1.00 95.00 205 HIS A CA 1
ATOM 1560 C C . HIS A 1 205 ? 18.017 -11.833 -12.639 1.00 95.00 205 HIS A C 1
ATOM 1562 O O . HIS A 1 205 ? 17.993 -10.613 -12.455 1.00 95.00 205 HIS A O 1
ATOM 1568 N N . PRO A 1 206 ? 16.997 -12.450 -13.274 1.00 93.25 206 PRO A N 1
ATOM 1569 C CA . PRO A 1 206 ? 15.875 -11.724 -13.880 1.00 93.25 206 PRO A CA 1
ATOM 1570 C C . PRO A 1 206 ? 15.087 -10.808 -12.935 1.00 93.25 206 PRO A C 1
ATOM 1572 O O . PRO A 1 206 ? 14.476 -9.851 -13.417 1.00 93.25 206 PRO A O 1
ATOM 1575 N N . GLN A 1 207 ? 15.085 -11.106 -11.631 1.00 94.06 207 GLN A N 1
ATOM 1576 C CA . GLN A 1 207 ? 14.434 -10.313 -10.580 1.00 94.06 207 GLN A CA 1
ATOM 1577 C C . GLN A 1 207 ? 15.112 -8.960 -10.333 1.00 94.06 207 GLN A C 1
ATOM 1579 O O . GLN A 1 207 ? 14.462 -8.020 -9.899 1.00 94.06 207 GLN A O 1
ATOM 1584 N N . GLU A 1 208 ? 16.398 -8.823 -10.661 1.00 94.12 208 GLU A N 1
ATOM 1585 C CA . GLU A 1 208 ? 17.141 -7.565 -10.518 1.00 94.12 208 GLU A CA 1
ATOM 1586 C C . GLU A 1 208 ? 16.830 -6.544 -11.621 1.00 94.12 208 GLU A C 1
ATOM 1588 O O . GLU A 1 208 ? 17.379 -5.439 -11.635 1.00 94.12 208 GLU A O 1
ATOM 1593 N N . LEU A 1 209 ? 16.003 -6.931 -12.590 1.00 96.12 209 LEU A N 1
ATOM 1594 C CA . LEU A 1 209 ? 15.625 -6.122 -13.736 1.00 96.12 209 LEU A CA 1
ATOM 1595 C C . LEU A 1 209 ? 14.191 -5.589 -13.555 1.00 96.12 209 LEU A C 1
ATOM 1597 O O . LEU A 1 209 ? 13.368 -6.276 -12.946 1.00 96.12 209 LEU A O 1
ATOM 1601 N N . PRO A 1 210 ? 13.847 -4.424 -14.139 1.00 96.81 210 PRO A N 1
ATOM 1602 C CA . PRO A 1 210 ? 12.470 -3.927 -14.160 1.00 96.81 210 PRO A CA 1
ATOM 1603 C C . PRO A 1 210 ? 11.495 -4.959 -14.724 1.00 96.81 210 PRO A C 1
ATOM 1605 O O . PRO A 1 210 ? 11.881 -5.667 -15.658 1.00 96.81 210 PRO A O 1
ATOM 1608 N N . PRO A 1 211 ? 10.244 -5.044 -14.240 1.00 97.31 211 PRO A N 1
ATOM 1609 C CA . PRO A 1 211 ? 9.244 -5.926 -14.838 1.00 97.31 211 PRO A CA 1
ATOM 1610 C C . PRO A 1 211 ? 9.056 -5.608 -16.328 1.00 97.31 211 PRO A C 1
ATOM 1612 O O . PRO A 1 211 ? 9.331 -4.497 -16.775 1.00 97.31 211 PRO A O 1
ATOM 1615 N N . THR A 1 212 ? 8.579 -6.580 -17.105 1.00 97.56 212 THR A N 1
ATOM 1616 C CA . THR A 1 212 ? 8.131 -6.308 -18.480 1.00 97.56 212 THR A CA 1
ATOM 1617 C C . THR A 1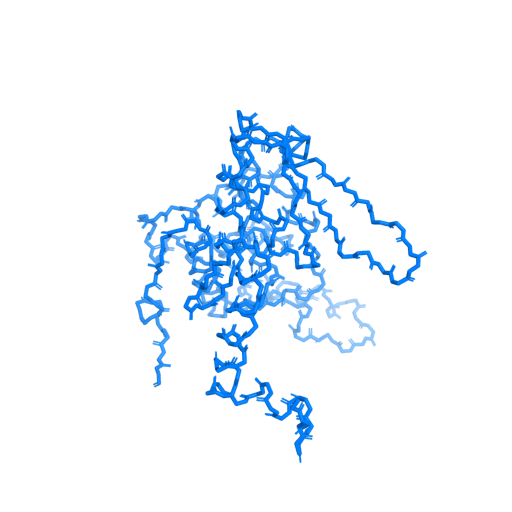 212 ? 6.877 -5.437 -18.460 1.00 97.56 212 THR A C 1
ATOM 1619 O O . THR A 1 212 ? 6.146 -5.439 -17.465 1.00 97.56 212 THR A O 1
ATOM 1622 N N . GLN A 1 213 ? 6.569 -4.755 -19.564 1.00 97.12 213 GLN A N 1
ATOM 1623 C CA . GLN A 1 213 ? 5.318 -3.990 -19.697 1.00 97.12 213 GLN A CA 1
ATOM 1624 C C . GLN A 1 213 ? 4.080 -4.833 -19.369 1.00 97.12 213 GLN A C 1
ATOM 1626 O O . GLN A 1 213 ? 3.199 -4.411 -18.621 1.00 97.12 213 GLN A O 1
ATOM 1631 N N . ALA A 1 214 ? 4.040 -6.067 -19.877 1.00 96.19 214 ALA A N 1
ATOM 1632 C CA . ALA A 1 214 ? 2.928 -6.981 -19.640 1.00 96.19 214 ALA A CA 1
ATOM 1633 C C . ALA A 1 214 ? 2.765 -7.337 -18.152 1.00 96.19 214 ALA A C 1
ATOM 1635 O O . ALA A 1 214 ? 1.646 -7.350 -17.640 1.00 96.19 214 ALA A O 1
ATOM 1636 N N . ALA A 1 215 ? 3.866 -7.602 -17.441 1.00 96.19 215 ALA A N 1
ATOM 1637 C CA . ALA A 1 215 ? 3.819 -7.891 -16.008 1.00 96.19 215 ALA A CA 1
ATOM 1638 C C . ALA A 1 215 ? 3.454 -6.642 -15.191 1.00 96.19 215 ALA A C 1
ATOM 1640 O O . ALA A 1 215 ? 2.646 -6.723 -14.263 1.00 96.19 215 ALA A O 1
ATOM 1641 N N . ALA A 1 216 ? 4.012 -5.489 -15.567 1.00 97.62 216 ALA A N 1
ATOM 1642 C CA . ALA A 1 216 ? 3.751 -4.205 -14.934 1.00 97.62 216 ALA A CA 1
ATOM 1643 C C . ALA A 1 216 ? 2.278 -3.809 -15.023 1.00 97.62 216 ALA A C 1
ATOM 1645 O O . ALA A 1 216 ? 1.712 -3.433 -14.005 1.00 97.62 216 ALA A O 1
ATOM 1646 N N . LYS A 1 217 ? 1.630 -4.005 -16.181 1.00 97.50 217 LYS A N 1
ATOM 1647 C CA . LYS A 1 217 ? 0.186 -3.790 -16.357 1.00 97.50 217 LYS A CA 1
ATOM 1648 C C . LYS A 1 217 ? -0.625 -4.454 -15.244 1.00 97.50 217 LYS A C 1
ATOM 1650 O O . LYS A 1 217 ? -1.361 -3.784 -14.529 1.00 97.50 217 LYS A O 1
ATOM 1655 N N . TYR A 1 218 ? -0.480 -5.767 -15.065 1.00 95.94 218 TYR A N 1
ATOM 1656 C CA . TYR A 1 218 ? -1.264 -6.485 -14.056 1.00 95.94 218 TYR A CA 1
ATOM 1657 C C . TYR A 1 218 ? -0.828 -6.165 -12.628 1.00 95.94 218 TYR A C 1
ATOM 1659 O O . TYR A 1 218 ? -1.664 -6.185 -11.729 1.00 95.94 218 TYR A O 1
ATOM 1667 N N . HIS A 1 219 ? 0.450 -5.847 -12.403 1.00 97.38 219 HIS A N 1
ATOM 1668 C CA . HIS A 1 219 ? 0.903 -5.338 -11.108 1.00 97.38 219 HIS A CA 1
ATOM 1669 C C . HIS A 1 219 ? 0.192 -4.032 -10.751 1.00 97.38 219 HIS A C 1
ATOM 1671 O O . HIS A 1 219 ? -0.403 -3.941 -9.683 1.00 97.38 219 HIS A O 1
ATOM 1677 N N . SER A 1 220 ? 0.149 -3.067 -11.668 1.00 98.12 220 SER A N 1
ATOM 1678 C CA . SER A 1 220 ? -0.549 -1.793 -11.483 1.00 98.12 220 SER A CA 1
ATOM 1679 C C . SER A 1 220 ? -2.042 -1.983 -11.228 1.00 98.12 220 SER A C 1
ATOM 1681 O O . SER A 1 220 ? -2.584 -1.363 -10.321 1.00 98.12 220 SER A O 1
ATOM 1683 N N . LEU A 1 221 ? -2.706 -2.900 -11.932 1.00 97.38 221 LEU A N 1
ATOM 1684 C CA . LEU A 1 221 ? -4.119 -3.193 -11.669 1.00 97.38 221 LEU A CA 1
ATOM 1685 C C . LEU A 1 221 ? -4.351 -3.773 -10.261 1.00 97.38 221 LEU A C 1
ATOM 1687 O O . LEU A 1 221 ? -5.318 -3.400 -9.601 1.00 97.38 221 LEU A O 1
ATOM 1691 N N . ARG A 1 222 ? -3.450 -4.631 -9.757 1.00 96.69 222 ARG A N 1
ATOM 1692 C CA . ARG A 1 222 ? -3.521 -5.123 -8.366 1.00 96.69 222 ARG A CA 1
ATOM 1693 C C . ARG A 1 222 ? -3.286 -4.009 -7.350 1.00 96.69 222 ARG A C 1
ATOM 1695 O O . ARG A 1 222 ? -4.026 -3.916 -6.378 1.00 96.69 222 ARG A O 1
ATOM 1702 N N . VAL A 1 223 ? -2.299 -3.149 -7.602 1.00 97.81 223 VAL A N 1
ATOM 1703 C CA . VAL A 1 223 ? -2.011 -1.971 -6.767 1.00 97.81 223 VAL A CA 1
ATOM 1704 C C . VAL A 1 223 ? -3.228 -1.055 -6.702 1.00 97.81 223 VAL A C 1
ATOM 1706 O O . VAL A 1 223 ? -3.609 -0.641 -5.615 1.00 97.81 223 VAL A O 1
ATOM 1709 N N . TYR A 1 224 ? -3.872 -0.784 -7.839 1.00 97.94 224 TYR A N 1
ATOM 1710 C CA . TYR A 1 224 ? -5.097 0.012 -7.889 1.00 97.94 224 TYR A CA 1
ATOM 1711 C C . TYR A 1 224 ? -6.217 -0.615 -7.063 1.00 97.94 224 TYR A C 1
ATOM 1713 O O . TYR A 1 224 ? -6.792 0.060 -6.216 1.00 97.94 224 TYR A O 1
ATOM 1721 N N . CYS A 1 225 ? -6.477 -1.912 -7.256 1.00 95.88 225 CYS A N 1
ATOM 1722 C CA . CYS A 1 225 ? -7.482 -2.642 -6.486 1.00 95.88 225 CYS A CA 1
ATOM 1723 C C . CYS A 1 225 ? -7.251 -2.491 -4.976 1.00 95.88 225 CYS A C 1
ATOM 1725 O O . CYS A 1 225 ? -8.157 -2.088 -4.249 1.00 95.88 225 CYS A O 1
ATOM 1727 N N . GLN A 1 226 ? -6.017 -2.731 -4.519 1.00 95.75 226 GLN A N 1
ATOM 1728 C CA . GLN A 1 226 ? -5.671 -2.646 -3.103 1.00 95.75 226 GLN A CA 1
ATOM 1729 C C . GLN A 1 226 ? -5.812 -1.222 -2.553 1.00 95.75 226 GLN A C 1
ATOM 1731 O O . GLN A 1 226 ? -6.409 -1.026 -1.497 1.00 95.75 226 GLN A O 1
ATOM 1736 N N . VAL A 1 227 ? -5.307 -0.218 -3.277 1.00 96.81 227 VAL A N 1
ATOM 1737 C CA . VAL A 1 227 ? -5.425 1.190 -2.870 1.00 96.81 227 VAL A CA 1
ATOM 1738 C C . VAL A 1 227 ? -6.893 1.599 -2.771 1.00 96.81 227 VAL A C 1
ATOM 1740 O O . VAL A 1 227 ? -7.278 2.236 -1.796 1.00 96.81 227 VAL A O 1
ATOM 1743 N N . GLN A 1 228 ? -7.735 1.202 -3.724 1.00 95.88 228 GLN A N 1
ATOM 1744 C CA . GLN A 1 228 ? -9.157 1.536 -3.695 1.00 95.88 228 GLN A CA 1
ATOM 1745 C C . GLN A 1 228 ? -9.902 0.832 -2.551 1.00 95.88 228 GLN A C 1
ATOM 1747 O O . GLN A 1 228 ? -10.703 1.480 -1.880 1.00 95.88 228 GLN A O 1
ATOM 1752 N N . ILE A 1 229 ? -9.581 -0.431 -2.242 1.00 93.19 229 ILE A N 1
ATOM 1753 C CA . ILE A 1 229 ? -10.095 -1.128 -1.046 1.00 93.19 229 ILE A CA 1
ATOM 1754 C C . ILE A 1 229 ? -9.733 -0.350 0.224 1.00 93.19 229 ILE A C 1
ATOM 1756 O O . ILE A 1 229 ? -10.607 -0.045 1.033 1.00 93.19 229 ILE A O 1
ATOM 1760 N N . TRP A 1 230 ? -8.469 0.047 0.367 1.00 94.44 230 TRP A N 1
ATOM 1761 C CA . TRP A 1 230 ? -7.997 0.847 1.500 1.00 94.44 230 TRP A CA 1
ATOM 1762 C C . TRP A 1 230 ? -8.651 2.229 1.603 1.00 94.44 230 TRP A C 1
ATOM 1764 O O . TRP A 1 230 ? -8.814 2.763 2.703 1.00 94.44 230 TRP A O 1
ATOM 1774 N N . LEU A 1 231 ? -9.074 2.806 0.478 1.00 92.62 231 LEU A N 1
ATOM 1775 C CA . LEU A 1 231 ? -9.831 4.058 0.424 1.00 92.62 231 LEU A CA 1
ATOM 1776 C C . LEU A 1 231 ? -11.345 3.869 0.630 1.00 92.62 231 LEU A C 1
ATOM 1778 O O . LEU A 1 231 ? -12.071 4.860 0.664 1.00 92.62 231 LEU A O 1
ATOM 1782 N N . GLY A 1 232 ? -11.830 2.638 0.821 1.00 90.69 232 GLY A N 1
ATOM 1783 C CA . GLY A 1 232 ? -13.255 2.337 1.015 1.00 90.69 232 GLY A CA 1
ATOM 1784 C C . GLY A 1 232 ? -14.065 2.255 -0.284 1.00 90.69 232 GLY A C 1
ATOM 1785 O O . GLY A 1 232 ? -15.292 2.296 -0.247 1.00 90.69 232 GLY A O 1
ATOM 1786 N N . ASN A 1 233 ? -13.397 2.127 -1.430 1.00 92.50 233 ASN A N 1
ATOM 1787 C CA . ASN A 1 233 ? -13.999 1.990 -2.755 1.00 92.50 233 ASN A CA 1
ATOM 1788 C C . ASN A 1 233 ? -13.719 0.578 -3.310 1.00 92.50 233 ASN A C 1
ATOM 1790 O O . ASN A 1 233 ? -12.879 0.433 -4.196 1.00 92.50 233 ASN A O 1
ATOM 1794 N N . PRO A 1 234 ? -14.354 -0.494 -2.804 1.00 87.25 234 PRO A N 1
ATOM 1795 C CA . PRO A 1 234 ? -14.052 -1.847 -3.263 1.00 87.25 234 PRO A CA 1
ATOM 1796 C C . PRO A 1 234 ? -14.272 -1.985 -4.778 1.00 87.25 234 PRO A C 1
ATOM 1798 O O . PRO A 1 234 ? -15.331 -1.643 -5.307 1.00 87.25 234 PRO A O 1
ATOM 1801 N N . VAL A 1 235 ? -13.253 -2.493 -5.475 1.00 89.69 235 VAL A N 1
ATOM 1802 C CA . VAL A 1 235 ? -13.266 -2.710 -6.928 1.00 89.69 235 VAL A CA 1
ATOM 1803 C C . VAL A 1 235 ? -13.475 -4.192 -7.203 1.00 89.69 235 VAL A C 1
ATOM 1805 O O . VAL A 1 235 ? -12.812 -5.029 -6.599 1.00 89.69 235 VAL A O 1
ATOM 1808 N N . ASP A 1 236 ? -14.367 -4.520 -8.139 1.00 89.19 236 ASP A N 1
ATOM 1809 C CA . ASP A 1 236 ? -14.534 -5.894 -8.618 1.00 89.19 236 ASP A CA 1
ATOM 1810 C C . ASP A 1 236 ? -13.266 -6.353 -9.370 1.00 89.19 236 ASP A C 1
ATOM 1812 O O . ASP A 1 236 ? -12.982 -5.832 -10.459 1.00 89.19 236 ASP A O 1
ATOM 1816 N N . PRO A 1 237 ? -12.509 -7.338 -8.850 1.00 87.38 237 PRO A N 1
ATOM 1817 C CA . PRO A 1 237 ? -11.272 -7.782 -9.482 1.00 87.38 237 PRO A CA 1
ATOM 1818 C C . PRO A 1 237 ? -11.481 -8.418 -10.863 1.00 87.38 237 PRO A C 1
ATOM 1820 O O . PRO A 1 237 ? -10.563 -8.409 -11.689 1.00 87.38 237 PRO A O 1
ATOM 1823 N N . LEU A 1 238 ? -12.682 -8.927 -11.166 1.00 88.88 238 LEU A N 1
ATOM 1824 C CA . LEU A 1 238 ? -13.004 -9.475 -12.488 1.00 88.88 238 LEU A CA 1
ATOM 1825 C C . LEU A 1 238 ? -12.960 -8.386 -13.567 1.00 88.88 238 LEU A C 1
ATOM 1827 O O . LEU A 1 238 ? -12.499 -8.631 -14.684 1.00 88.88 238 LEU A O 1
ATOM 1831 N N . ARG A 1 239 ? -13.331 -7.146 -13.217 1.00 86.25 239 ARG A N 1
ATOM 1832 C CA . ARG A 1 239 ? -13.213 -5.975 -14.108 1.00 86.25 239 ARG A CA 1
ATOM 1833 C C . ARG A 1 239 ? -11.762 -5.578 -14.380 1.00 86.25 239 ARG A C 1
ATOM 1835 O O . ARG A 1 239 ? -11.501 -4.859 -15.339 1.00 86.25 239 ARG A O 1
ATOM 1842 N N . LEU A 1 240 ? -10.827 -6.067 -13.567 1.00 87.19 240 LEU A N 1
ATOM 1843 C CA . LEU A 1 240 ? -9.384 -5.851 -13.701 1.00 87.19 240 LEU A CA 1
ATOM 1844 C C . LEU A 1 240 ? -8.677 -7.022 -14.409 1.00 87.19 240 LEU A C 1
ATOM 1846 O O . LEU A 1 240 ? -7.447 -7.071 -14.466 1.00 87.19 240 LEU A O 1
ATOM 1850 N N . GLY A 1 241 ? -9.444 -7.963 -14.969 1.00 83.38 241 GLY A N 1
ATOM 1851 C CA . GLY A 1 241 ? -8.934 -9.075 -15.770 1.00 83.38 241 GLY A CA 1
ATOM 1852 C C . GLY A 1 241 ? -8.589 -10.338 -14.979 1.00 83.38 241 GLY A C 1
ATOM 1853 O O . GLY A 1 241 ? -7.955 -11.234 -15.541 1.00 83.38 241 GLY A O 1
ATOM 1854 N N . TRP A 1 242 ? -8.981 -10.435 -13.704 1.00 85.50 242 TRP A N 1
ATOM 1855 C CA . TRP A 1 242 ? -8.862 -11.686 -12.949 1.00 85.50 242 TRP A CA 1
ATOM 1856 C C . TRP A 1 242 ? -9.888 -12.708 -13.448 1.00 85.50 242 TRP A C 1
ATOM 1858 O O . TRP A 1 242 ? -10.976 -12.351 -13.900 1.00 85.50 242 TRP A O 1
ATOM 1868 N N . LYS A 1 243 ? -9.528 -13.990 -13.379 1.00 82.62 243 LYS A N 1
ATOM 1869 C CA . LYS A 1 243 ? -10.383 -15.117 -13.761 1.00 82.62 243 LYS A CA 1
ATOM 1870 C C . LYS A 1 243 ? -10.442 -16.101 -12.596 1.00 82.62 243 LYS A C 1
ATOM 1872 O O . LYS A 1 243 ? -9.408 -16.335 -11.970 1.00 82.62 243 LYS A O 1
ATOM 1877 N N . LEU A 1 244 ? -11.641 -16.607 -12.312 1.00 69.25 244 LEU A N 1
ATOM 1878 C CA . LEU A 1 244 ? -11.906 -17.640 -11.306 1.00 69.25 244 LEU A CA 1
ATOM 1879 C C . LEU A 1 244 ? -11.642 -19.039 -11.867 1.00 69.25 244 LEU A C 1
ATOM 1881 O O . LEU A 1 244 ? -11.864 -19.224 -13.086 1.00 69.25 244 LEU A O 1
#

Secondary structure (DSSP, 8-state):
---SS-HHHHHHSHHHHHHHHHHHHHHHHHTT------SS-SHHHHHHHHHHHHTTS-EEEE---HHHHHHHHHH--TTSS-EEEEPPPPTTSPPPPEEHHHHHHHH-HHHHHHHHHHHHHT--TTS---TT--HHHHHHHHHH-HHHHHHHHHHH-TT--HHHHHHHHHHHHHHHTT-TTSS-HHHHHHHHHHHHHHH-SS---GGGSPPPHHHHHHHHHHHHHHHHHHTT----GGGGT---